Protein AF-A0A3D2Z9J7-F1 (afdb_monomer)

Nearest PDB structures (foldseek):
  6sgs-assembly1_E  TM=6.297E-01  e=4.073E-03  synthetic construct
  6fp9-assembly1_B  TM=5.475E-01  e=2.577E-03  synthetic construct
  2jab-assembly2_B  TM=6.121E-01  e=5.120E-03  synthetic construct
  5le4-assembly1_A  TM=5.683E-01  e=4.073E-03  synthetic construct
  6z4v-assembly1_AAA  TM=5.649E-01  e=1.017E-02  Rattus norvegicus

pLDDT: mean 84.26, std 15.34, range [31.97, 98.62]

Structure (mmCIF, N/CA/C/O backbone):
data_AF-A0A3D2Z9J7-F1
#
_entry.id   AF-A0A3D2Z9J7-F1
#
loop_
_atom_site.group_PDB
_atom_site.id
_atom_site.type_symbol
_atom_site.label_atom_id
_atom_site.label_alt_id
_atom_site.label_comp_id
_atom_site.label_asym_id
_atom_site.label_entity_id
_atom_site.label_seq_id
_atom_site.pdbx_PDB_ins_code
_atom_site.Cartn_x
_atom_site.Cartn_y
_atom_site.Cartn_z
_atom_site.occupancy
_atom_site.B_iso_or_equiv
_atom_site.auth_seq_id
_atom_site.auth_comp_id
_atom_site.auth_asym_id
_atom_site.auth_atom_id
_atom_site.pdbx_PDB_model_num
ATOM 1 N N . MET A 1 1 ? 4.754 38.884 3.973 1.00 33.34 1 MET A N 1
ATOM 2 C CA . MET A 1 1 ? 3.635 38.898 3.008 1.00 33.34 1 MET A CA 1
ATOM 3 C C . MET A 1 1 ? 2.910 37.577 3.156 1.00 33.34 1 MET A C 1
ATOM 5 O O . MET A 1 1 ? 3.551 36.545 3.020 1.00 33.34 1 MET A O 1
ATOM 9 N N . ALA A 1 2 ? 1.646 37.622 3.579 1.00 31.97 2 ALA A N 1
ATOM 10 C CA . ALA A 1 2 ? 0.832 36.448 3.873 1.00 31.97 2 ALA A CA 1
ATOM 11 C C . ALA A 1 2 ? 0.660 35.603 2.605 1.00 31.97 2 ALA A C 1
ATOM 13 O O . ALA A 1 2 ? 0.100 36.083 1.621 1.00 31.97 2 ALA A O 1
ATOM 14 N N . ALA A 1 3 ? 1.186 34.378 2.616 1.00 38.22 3 ALA A N 1
ATOM 15 C CA . ALA A 1 3 ? 0.937 33.430 1.546 1.00 38.22 3 ALA A CA 1
ATOM 16 C C . ALA A 1 3 ? -0.535 33.013 1.624 1.00 38.22 3 ALA A C 1
ATOM 18 O O . ALA A 1 3 ? -1.003 32.509 2.644 1.00 38.22 3 ALA A O 1
ATOM 19 N N . VAL A 1 4 ? -1.242 33.344 0.548 1.00 39.69 4 VAL A N 1
ATOM 20 C CA . VAL A 1 4 ? -2.631 33.028 0.225 1.00 39.69 4 VAL A CA 1
ATOM 21 C C . VAL A 1 4 ? -3.014 31.647 0.755 1.00 39.69 4 VAL A C 1
ATOM 23 O O . VAL A 1 4 ? -2.369 30.652 0.434 1.00 39.69 4 VAL A O 1
ATOM 26 N N . GLY A 1 5 ? -4.061 31.605 1.582 1.00 38.91 5 GLY A N 1
ATOM 27 C CA . GLY A 1 5 ? -4.686 30.367 2.021 1.00 38.91 5 GLY A CA 1
ATOM 28 C C . GLY A 1 5 ? -5.258 29.642 0.814 1.00 38.91 5 GLY A C 1
ATOM 29 O O . GLY A 1 5 ? -6.359 29.952 0.370 1.00 38.91 5 GLY A O 1
ATOM 30 N N . ILE A 1 6 ? -4.487 28.705 0.269 1.00 42.47 6 ILE A N 1
ATOM 31 C CA . ILE A 1 6 ? -5.005 27.716 -0.664 1.00 42.47 6 ILE A CA 1
ATOM 32 C C . ILE A 1 6 ? -5.923 26.837 0.177 1.00 42.47 6 ILE A C 1
ATOM 34 O O . ILE A 1 6 ? -5.466 26.056 1.014 1.00 42.47 6 ILE A O 1
ATOM 38 N N . GLU A 1 7 ? -7.227 27.031 0.015 1.00 45.16 7 GLU A N 1
ATOM 39 C CA . GLU A 1 7 ? -8.212 26.057 0.453 1.00 45.16 7 GLU A CA 1
ATOM 40 C C . GLU A 1 7 ? -7.885 24.775 -0.317 1.00 45.16 7 GLU A C 1
ATOM 42 O O . GLU A 1 7 ? -8.096 24.696 -1.527 1.00 45.16 7 GLU A O 1
ATOM 47 N N . LEU A 1 8 ? -7.218 23.828 0.354 1.00 45.34 8 LEU A N 1
ATOM 48 C CA . LEU A 1 8 ? -6.877 22.548 -0.255 1.00 45.34 8 LEU A CA 1
ATOM 49 C C . LEU A 1 8 ? -8.185 21.952 -0.788 1.00 45.34 8 LEU A C 1
ATOM 51 O O . LEU A 1 8 ? -9.170 21.935 -0.037 1.00 45.34 8 LEU A O 1
ATOM 55 N N . PRO A 1 9 ? -8.230 21.478 -2.046 1.00 49.44 9 PRO A N 1
ATOM 56 C CA . PRO A 1 9 ? -9.412 20.802 -2.542 1.00 49.44 9 PRO A CA 1
ATOM 57 C C . PRO A 1 9 ? -9.765 19.674 -1.560 1.00 49.44 9 PRO A C 1
ATOM 59 O O . PRO A 1 9 ? -8.869 19.136 -0.899 1.00 49.44 9 PRO A O 1
ATOM 62 N N . PRO A 1 10 ? -11.049 19.302 -1.419 1.00 51.97 10 PRO A N 1
ATOM 63 C CA . PRO A 1 10 ? -11.538 18.296 -0.462 1.00 51.97 10 PRO A CA 1
ATOM 64 C C . PRO A 1 10 ? -11.098 16.861 -0.819 1.00 51.97 10 PRO A C 1
ATOM 66 O O . PRO A 1 10 ? -11.791 15.879 -0.558 1.00 51.97 10 PRO A O 1
ATOM 69 N N . VAL A 1 11 ? -9.936 16.750 -1.443 1.00 54.41 11 VAL A N 1
ATOM 70 C CA . VAL A 1 11 ? -9.281 15.582 -1.979 1.00 54.41 11 VAL A CA 1
ATOM 71 C C . VAL A 1 11 ? -8.281 15.136 -0.913 1.00 54.41 11 VAL A C 1
ATOM 73 O O . VAL A 1 11 ? -7.078 15.371 -0.962 1.00 54.41 11 VAL A O 1
ATOM 76 N N . TYR A 1 12 ? -8.838 14.570 0.156 1.00 60.72 12 TYR A N 1
ATOM 77 C CA . TYR A 1 12 ? -8.119 14.200 1.375 1.00 60.72 12 TYR A CA 1
ATOM 78 C C . TYR A 1 12 ? -7.050 13.122 1.158 1.00 60.72 12 TYR A C 1
ATOM 80 O O . TYR A 1 12 ? -6.170 12.984 2.000 1.00 60.72 12 TYR A O 1
ATOM 88 N N . ALA A 1 13 ? -7.052 12.420 0.024 1.00 55.47 13 ALA A N 1
ATOM 89 C CA . ALA A 1 13 ? -5.944 11.550 -0.352 1.00 55.47 13 ALA A CA 1
ATOM 90 C C . ALA A 1 13 ? -4.647 12.338 -0.642 1.00 55.47 13 ALA A C 1
ATOM 92 O O . ALA A 1 13 ? -3.574 11.881 -0.257 1.00 55.47 13 ALA A O 1
ATOM 93 N N . TYR A 1 14 ? -4.723 13.578 -1.141 1.00 60.81 14 TYR A N 1
ATOM 94 C CA . TYR A 1 14 ? -3.551 14.463 -1.190 1.00 60.81 14 TYR A CA 1
ATOM 95 C C . TYR A 1 14 ? -3.091 14.888 0.219 1.00 60.81 14 TYR A C 1
ATOM 97 O O . TYR A 1 14 ? -1.900 14.972 0.504 1.00 60.81 14 TYR A O 1
ATOM 105 N N . ALA A 1 15 ? -4.022 15.096 1.159 1.00 58.28 15 ALA A N 1
ATOM 106 C CA . ALA A 1 15 ? -3.670 15.346 2.562 1.00 58.28 15 ALA A CA 1
ATOM 107 C C . ALA A 1 15 ? -3.039 14.114 3.242 1.00 58.28 15 ALA A C 1
ATOM 109 O O . ALA A 1 15 ? -2.197 14.285 4.124 1.00 58.28 15 ALA A O 1
ATOM 110 N N . ALA A 1 16 ? -3.412 12.900 2.818 1.00 56.72 16 ALA A N 1
ATOM 111 C CA . ALA A 1 16 ? -2.736 11.663 3.200 1.00 56.72 16 ALA A CA 1
ATOM 112 C C . ALA A 1 16 ? -1.306 11.622 2.656 1.00 56.72 16 ALA A C 1
ATOM 114 O O . ALA A 1 16 ? -0.392 11.335 3.418 1.00 56.72 16 ALA A O 1
ATOM 115 N N . HIS A 1 17 ? -1.086 12.029 1.403 1.00 60.38 17 HIS A N 1
ATOM 116 C CA . HIS A 1 17 ? 0.265 12.192 0.860 1.00 60.38 17 HIS A CA 1
ATOM 117 C C . HIS A 1 17 ? 1.120 13.203 1.654 1.00 60.38 17 HIS A C 1
ATOM 119 O O . HIS A 1 17 ? 2.324 13.020 1.796 1.00 60.38 17 HIS A O 1
ATOM 125 N N . LEU A 1 18 ? 0.505 14.247 2.220 1.00 67.06 18 LEU A N 1
ATOM 126 C CA . LEU A 1 18 ? 1.180 15.231 3.080 1.00 67.06 18 LEU A CA 1
ATOM 127 C C . LEU A 1 18 ? 1.236 14.839 4.570 1.00 67.06 18 LEU A C 1
ATOM 129 O O . LEU A 1 18 ? 1.619 15.671 5.398 1.00 67.06 18 LEU A O 1
ATOM 133 N N . SER A 1 19 ? 0.779 13.637 4.936 1.00 73.19 19 SER A N 1
ATOM 134 C CA . SER A 1 19 ? 0.693 13.156 6.325 1.00 73.19 19 SER A CA 1
ATOM 135 C C . SER A 1 19 ? -0.051 14.122 7.269 1.00 73.19 19 SER A C 1
ATOM 137 O O . SER A 1 19 ? 0.227 14.206 8.469 1.00 73.19 19 SER A O 1
ATOM 139 N N . ARG A 1 20 ? -1.023 14.887 6.749 1.00 83.12 20 ARG A N 1
ATOM 140 C CA . ARG A 1 20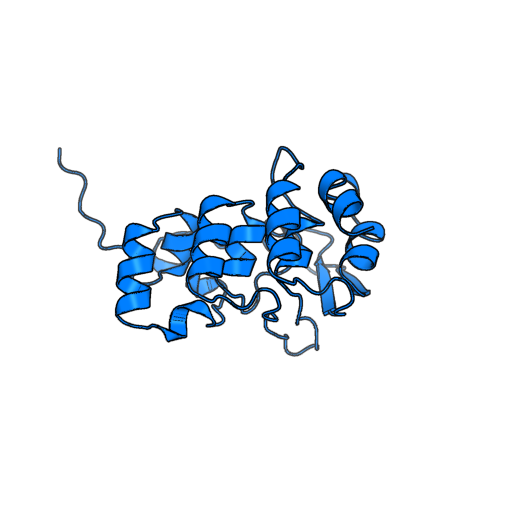 ? -1.801 15.882 7.509 1.00 83.12 20 ARG A CA 1
ATOM 141 C C . ARG A 1 20 ? -2.945 15.223 8.275 1.00 83.12 20 ARG A C 1
ATOM 143 O O . ARG A 1 20 ? -4.122 15.394 7.945 1.00 83.12 20 ARG A O 1
ATOM 150 N N . LEU A 1 21 ? -2.587 14.481 9.327 1.00 85.75 21 LEU A N 1
ATOM 151 C CA . LEU A 1 21 ? -3.527 13.733 10.174 1.00 85.75 21 LEU A CA 1
ATOM 152 C C . LEU A 1 21 ? -4.646 14.615 10.753 1.00 85.75 21 LEU A C 1
ATOM 154 O O . LEU A 1 21 ? -5.773 14.158 10.909 1.00 85.75 21 LEU A O 1
ATOM 158 N N . ASP A 1 22 ? -4.376 15.895 11.014 1.00 83.50 22 ASP A N 1
ATOM 159 C CA . ASP A 1 22 ? -5.372 16.854 11.502 1.00 83.50 22 ASP A CA 1
ATOM 160 C C . ASP A 1 22 ? -6.497 17.123 10.488 1.00 83.50 22 ASP A C 1
ATOM 162 O O . ASP A 1 22 ? -7.656 17.314 10.868 1.00 83.50 22 ASP A O 1
ATOM 166 N N . LEU A 1 23 ? -6.169 17.138 9.194 1.00 83.12 23 LEU A N 1
ATOM 167 C CA . LEU A 1 23 ? -7.139 17.308 8.114 1.00 83.12 23 LEU A CA 1
ATOM 168 C C . LEU A 1 23 ? -7.863 15.996 7.812 1.00 83.12 23 LEU A C 1
ATOM 170 O O . LEU A 1 23 ? -9.077 16.016 7.599 1.00 83.12 23 LEU A O 1
ATOM 174 N N . LEU A 1 24 ? -7.142 14.870 7.847 1.00 84.31 24 LEU A N 1
ATOM 175 C CA . LEU A 1 24 ? -7.733 13.541 7.689 1.00 84.31 24 LEU A CA 1
ATOM 176 C C . LEU A 1 24 ? -8.732 13.230 8.803 1.00 84.31 24 LEU A C 1
ATOM 178 O O . LEU A 1 24 ? -9.828 12.767 8.506 1.00 84.31 24 LEU A O 1
ATOM 182 N N . GLN A 1 25 ? -8.415 13.545 10.061 1.00 87.56 25 GLN A N 1
ATOM 183 C CA . GLN A 1 25 ? -9.338 13.326 11.176 1.00 87.56 25 GLN A CA 1
ATOM 184 C C . GLN A 1 25 ? -10.652 14.080 10.954 1.00 87.56 25 GLN A C 1
ATOM 186 O O . GLN A 1 25 ? -11.717 13.472 10.949 1.00 87.56 25 GLN A O 1
ATOM 191 N N . LYS A 1 26 ? -10.584 15.383 10.640 1.00 86.56 26 LYS A N 1
ATOM 192 C CA . LYS A 1 26 ? -11.780 16.197 10.345 1.00 86.56 26 LYS A CA 1
ATOM 193 C C . LYS A 1 26 ? -12.609 15.633 9.191 1.00 86.56 26 LYS A C 1
ATOM 195 O O . LYS A 1 26 ? -13.824 15.830 9.154 1.00 86.56 26 LYS A O 1
ATOM 200 N N . TYR A 1 27 ? -11.961 14.996 8.220 1.00 83.81 27 TYR A N 1
ATOM 201 C CA . TYR A 1 27 ? -12.645 14.354 7.108 1.00 83.81 27 TYR A CA 1
ATOM 202 C C . TYR A 1 27 ? -13.354 13.075 7.522 1.00 83.81 27 TYR A C 1
ATOM 204 O O . TYR A 1 27 ? -14.542 12.934 7.236 1.00 83.81 27 TYR A O 1
ATOM 212 N N . ILE A 1 28 ? -12.650 12.180 8.214 1.00 86.44 28 ILE A N 1
ATOM 213 C CA . ILE A 1 28 ? -13.198 10.905 8.679 1.00 86.44 28 ILE A CA 1
ATOM 214 C C . ILE A 1 28 ? -14.346 11.146 9.660 1.00 86.44 28 ILE A C 1
ATOM 216 O O . ILE A 1 28 ? -15.384 10.507 9.525 1.00 86.44 28 ILE A O 1
ATOM 220 N N . ASP A 1 29 ? -14.246 12.145 10.540 1.00 88.50 29 ASP A N 1
ATOM 221 C CA . ASP A 1 29 ? -15.336 12.525 11.449 1.00 88.50 29 ASP A CA 1
ATOM 222 C C . ASP A 1 29 ? -16.627 12.881 10.687 1.00 88.50 29 ASP A C 1
ATOM 224 O O . ASP A 1 29 ? -17.735 12.557 11.114 1.00 88.50 29 ASP A O 1
ATOM 228 N N . ARG A 1 30 ? -16.495 13.540 9.527 1.00 88.19 30 ARG A N 1
ATOM 229 C CA . ARG A 1 30 ? -17.627 13.917 8.660 1.00 88.19 30 ARG A CA 1
ATOM 230 C C . ARG A 1 30 ? -18.073 12.780 7.745 1.00 88.19 30 ARG A C 1
ATOM 232 O O . ARG A 1 30 ? -19.237 12.735 7.349 1.00 88.19 30 ARG A O 1
ATOM 239 N N . LYS A 1 31 ? -17.149 11.903 7.354 1.00 88.81 31 LYS A N 1
ATOM 240 C CA . LYS A 1 31 ? -17.365 10.793 6.422 1.00 88.81 31 LYS A CA 1
ATOM 241 C C . LYS A 1 31 ? -16.648 9.534 6.923 1.00 88.81 31 LYS A C 1
ATOM 243 O O . LYS A 1 31 ? -15.638 9.153 6.339 1.00 88.81 31 LYS A O 1
ATOM 248 N N . PRO A 1 32 ? -17.188 8.816 7.924 1.00 88.44 32 PRO A N 1
ATOM 249 C CA . PRO A 1 32 ? -16.495 7.665 8.515 1.00 88.44 32 PRO A CA 1
ATOM 250 C C . PRO A 1 32 ? -16.145 6.566 7.505 1.00 88.44 32 PRO A C 1
ATOM 252 O O . PRO A 1 32 ? -15.099 5.935 7.593 1.00 88.44 32 PRO A O 1
ATOM 255 N N . LYS A 1 33 ? -16.977 6.389 6.468 1.00 89.75 33 LYS A N 1
ATOM 256 C CA . LYS A 1 33 ? -16.739 5.427 5.378 1.00 89.75 33 LYS A CA 1
ATOM 257 C C . LYS A 1 33 ? -15.520 5.751 4.504 1.00 89.75 33 LYS A C 1
ATOM 259 O O . LYS A 1 33 ? -15.117 4.912 3.709 1.00 89.75 33 LYS A O 1
ATOM 264 N N . ALA A 1 34 ? -14.937 6.942 4.634 1.00 88.50 34 ALA A N 1
ATOM 265 C CA . ALA A 1 34 ? -13.742 7.332 3.898 1.00 88.50 34 ALA A CA 1
ATOM 266 C C . ALA A 1 34 ? -12.517 6.466 4.224 1.00 88.50 34 ALA A C 1
ATOM 268 O O . ALA A 1 34 ? -11.627 6.364 3.381 1.00 88.50 34 ALA A O 1
ATOM 269 N N . ILE A 1 35 ? -12.476 5.844 5.411 1.00 91.19 35 ILE A N 1
ATOM 270 C CA . ILE A 1 35 ? -11.339 5.024 5.848 1.00 91.19 35 ILE A CA 1
ATOM 271 C C . ILE A 1 35 ? -11.134 3.781 4.968 1.00 91.19 35 ILE A C 1
ATOM 273 O O . ILE A 1 35 ? -10.000 3.435 4.653 1.00 91.19 35 ILE A O 1
ATOM 277 N N . GLY A 1 36 ? -12.227 3.147 4.529 1.00 91.31 36 GLY A N 1
ATOM 278 C CA . GLY A 1 36 ? -12.219 1.942 3.690 1.00 91.31 36 GLY A CA 1
ATOM 279 C C . GLY A 1 36 ? -12.605 2.203 2.236 1.00 91.31 36 GLY A C 1
ATOM 280 O O . GLY A 1 36 ? -12.921 1.271 1.505 1.00 91.31 36 GLY A O 1
ATOM 281 N N . ARG A 1 37 ? -12.658 3.471 1.818 1.00 92.88 37 ARG A N 1
ATOM 282 C CA . ARG A 1 37 ? -12.990 3.836 0.441 1.00 92.88 37 ARG A CA 1
ATOM 283 C C . ARG A 1 37 ? -11.794 3.576 -0.481 1.00 92.88 37 ARG A C 1
ATOM 285 O O . ARG A 1 37 ? -10.660 3.846 -0.095 1.00 92.88 37 ARG A O 1
ATOM 292 N N . LEU A 1 38 ? -12.081 3.139 -1.706 1.00 92.69 38 LEU A N 1
ATOM 293 C CA . LEU A 1 38 ? -11.125 3.125 -2.810 1.00 92.69 38 LEU A CA 1
ATOM 294 C C . LEU A 1 38 ? -11.099 4.495 -3.501 1.00 92.69 38 LEU A C 1
ATOM 296 O O . LEU A 1 38 ? -12.150 5.075 -3.793 1.00 92.69 38 LEU A O 1
ATOM 300 N N . TYR A 1 39 ? -9.898 5.020 -3.712 1.00 89.06 39 TYR A N 1
ATOM 301 C CA . TYR A 1 39 ? -9.629 6.309 -4.337 1.00 89.06 39 TYR A CA 1
ATOM 302 C C . TYR A 1 39 ? -8.974 6.067 -5.691 1.00 89.06 39 TYR A C 1
ATOM 304 O O . TYR A 1 39 ? -7.993 5.325 -5.784 1.00 89.06 39 TYR A O 1
ATOM 312 N N . ALA A 1 40 ? -9.506 6.697 -6.734 1.00 84.50 40 ALA A N 1
ATOM 313 C CA . ALA A 1 40 ? -8.850 6.707 -8.033 1.00 84.50 40 ALA A CA 1
ATOM 314 C C . ALA A 1 40 ? -7.598 7.600 -7.999 1.00 84.50 40 ALA A C 1
ATOM 316 O O . ALA A 1 40 ? -7.499 8.521 -7.192 1.00 84.50 40 ALA A O 1
ATOM 317 N N . GLU A 1 41 ? -6.656 7.371 -8.911 1.00 77.88 41 GLU A N 1
ATOM 318 C CA . GLU A 1 41 ? -5.366 8.073 -8.931 1.00 77.88 41 GLU A CA 1
ATOM 319 C C . GLU A 1 41 ? -5.507 9.604 -9.035 1.00 77.88 41 GLU A C 1
ATOM 321 O O . GLU A 1 41 ? -4.850 10.339 -8.302 1.00 77.88 41 GLU A O 1
ATOM 326 N N . HIS A 1 42 ? -6.444 10.095 -9.854 1.00 78.00 42 HIS A N 1
ATOM 327 C CA . HIS A 1 42 ? -6.755 11.529 -9.967 1.00 78.00 42 HIS A CA 1
ATOM 328 C C . HIS A 1 42 ? -7.362 12.119 -8.684 1.00 78.00 42 HIS A C 1
ATOM 330 O O . HIS A 1 42 ? -7.351 13.328 -8.482 1.00 78.00 42 HIS A O 1
ATOM 336 N N . GLU A 1 43 ? -7.903 11.284 -7.796 1.00 79.12 43 GLU A N 1
ATOM 337 C CA . GLU A 1 43 ? -8.323 11.708 -6.463 1.00 79.12 43 GLU A CA 1
ATOM 338 C C . GLU A 1 43 ? -7.168 11.690 -5.466 1.00 79.12 43 GLU A C 1
ATOM 340 O O . GLU A 1 43 ? -7.325 12.178 -4.359 1.00 79.12 43 GLU A O 1
ATOM 345 N N . VAL A 1 44 ? -6.020 11.109 -5.793 1.00 75.56 44 VAL A N 1
ATOM 346 C CA . VAL A 1 44 ? -4.815 11.207 -4.964 1.00 75.56 44 VAL A CA 1
ATOM 347 C C . VAL A 1 44 ? -3.961 12.385 -5.434 1.00 75.56 44 VAL A C 1
ATOM 349 O O . VAL A 1 44 ? -3.495 13.181 -4.616 1.00 75.56 44 VAL A O 1
ATOM 352 N N . TYR A 1 45 ? -3.836 12.531 -6.753 1.00 75.38 45 TYR A N 1
ATOM 353 C CA . TYR A 1 45 ? -3.076 13.566 -7.450 1.00 75.38 45 TYR A CA 1
ATOM 354 C C . TYR A 1 45 ? -4.028 14.380 -8.335 1.00 75.38 45 TYR A C 1
ATOM 356 O O . TYR A 1 45 ? -4.141 14.120 -9.534 1.00 75.38 45 TYR A O 1
ATOM 364 N N . PRO A 1 46 ? -4.767 15.337 -7.747 1.00 74.19 46 PRO A N 1
ATOM 365 C CA . PRO A 1 46 ? -5.746 16.121 -8.486 1.00 74.19 46 PRO A CA 1
ATOM 366 C C . PRO A 1 46 ? -5.055 17.008 -9.533 1.00 74.19 46 PRO A C 1
ATOM 368 O O . PRO A 1 46 ? -4.236 17.862 -9.162 1.00 74.19 46 PRO A O 1
ATOM 371 N N . PRO A 1 47 ? -5.388 16.861 -10.829 1.00 72.75 47 PRO A N 1
ATOM 372 C CA . PRO A 1 47 ? -4.751 17.624 -11.900 1.00 72.75 47 PRO A CA 1
ATOM 373 C C . PRO A 1 47 ? -5.026 19.131 -11.787 1.00 72.75 47 PRO A C 1
ATOM 375 O O . PRO A 1 47 ? -4.233 19.944 -12.259 1.00 72.75 47 PRO A O 1
ATOM 378 N N . GLU A 1 48 ? -6.104 19.537 -11.107 1.00 75.31 48 GLU A N 1
ATOM 379 C CA . GLU A 1 48 ? -6.451 20.945 -10.874 1.00 75.31 48 GLU A CA 1
ATOM 380 C C . GLU A 1 48 ? -5.430 21.669 -9.985 1.00 75.31 48 GLU A C 1
ATOM 382 O O . GLU A 1 48 ? -5.362 22.899 -10.005 1.00 75.31 48 GLU A O 1
ATOM 387 N N . LEU A 1 49 ? -4.620 20.926 -9.221 1.00 70.81 49 LEU A N 1
ATOM 388 C CA . LEU A 1 49 ? -3.502 21.480 -8.455 1.00 70.81 49 LEU A CA 1
ATOM 389 C C . LEU A 1 49 ? -2.231 21.668 -9.296 1.00 70.81 49 LEU A C 1
ATOM 391 O O . LEU A 1 49 ? -1.206 22.083 -8.754 1.00 70.81 49 LEU A O 1
ATOM 395 N N . GLY A 1 50 ? -2.277 21.365 -10.597 1.00 70.00 50 GLY A N 1
ATOM 396 C CA . GLY A 1 50 ? -1.099 21.359 -11.464 1.00 70.00 50 GLY A CA 1
ATOM 397 C C . GLY A 1 50 ? -0.097 20.266 -11.088 1.00 70.00 50 GLY A C 1
ATOM 398 O O . GLY A 1 50 ? 1.077 20.369 -11.434 1.00 70.00 50 GLY A O 1
ATOM 399 N N . ILE A 1 51 ? -0.546 19.251 -10.345 1.00 66.62 51 ILE A N 1
ATOM 400 C CA . ILE A 1 51 ? 0.251 18.074 -10.021 1.00 66.62 51 ILE A CA 1
ATOM 401 C C . ILE A 1 51 ? 0.167 17.161 -11.237 1.00 66.62 51 ILE A C 1
ATOM 403 O O . ILE A 1 51 ? -0.888 16.594 -11.520 1.00 66.62 51 ILE A O 1
ATOM 407 N N . GLU A 1 52 ? 1.264 17.051 -11.980 1.00 65.69 52 GLU A N 1
ATOM 408 C CA . GLU A 1 52 ? 1.375 16.019 -13.004 1.00 65.69 52 GLU A CA 1
ATOM 409 C C . GLU A 1 52 ? 1.335 14.655 -12.319 1.00 65.69 52 GLU A C 1
ATOM 411 O O . GLU A 1 52 ? 2.001 14.449 -11.298 1.00 65.69 52 GLU A O 1
ATOM 416 N N . LEU A 1 53 ? 0.522 13.744 -12.867 1.00 62.91 53 LEU A N 1
ATOM 417 C CA . LEU A 1 53 ? 0.496 12.366 -12.399 1.00 62.91 53 LEU A CA 1
ATOM 418 C C . LEU A 1 53 ? 1.929 11.849 -12.438 1.00 62.91 53 LEU A C 1
ATOM 420 O O . LEU A 1 53 ? 2.580 11.943 -13.487 1.00 62.91 53 LEU A O 1
ATOM 424 N N . PRO A 1 54 ? 2.450 11.350 -11.311 1.00 63.12 54 PRO A N 1
ATOM 425 C CA . PRO A 1 54 ? 3.758 10.754 -11.351 1.00 63.12 54 PRO A CA 1
ATOM 426 C C . PRO A 1 54 ? 3.668 9.568 -12.328 1.00 63.12 54 PRO A C 1
ATOM 428 O O . PRO A 1 54 ? 2.632 8.904 -12.401 1.00 63.12 54 PRO A O 1
ATOM 431 N N . PRO A 1 55 ? 4.693 9.356 -13.168 1.00 62.50 55 PRO A N 1
ATOM 432 C CA . PRO A 1 55 ? 4.617 8.358 -14.226 1.00 62.50 55 PRO A CA 1
ATOM 433 C C . PRO A 1 55 ? 4.219 6.998 -13.646 1.00 62.50 55 PRO A C 1
ATOM 435 O O . PRO A 1 55 ? 4.525 6.718 -12.494 1.00 62.50 55 PRO A O 1
ATOM 438 N N . VAL A 1 56 ? 3.625 6.099 -14.434 1.00 57.06 56 VAL A N 1
ATOM 439 C CA . VAL A 1 56 ? 3.304 4.719 -13.990 1.00 57.06 56 VAL A CA 1
ATOM 440 C C . VAL A 1 56 ? 4.518 3.958 -13.409 1.00 57.06 56 VAL A C 1
ATOM 442 O O . VAL A 1 56 ? 4.375 2.933 -12.748 1.00 57.06 56 VAL A O 1
ATOM 445 N N . TYR A 1 57 ? 5.730 4.473 -13.634 1.00 57.06 57 TYR A N 1
ATOM 446 C CA . TYR A 1 57 ? 7.003 4.024 -13.065 1.00 57.06 57 TYR A CA 1
ATOM 447 C C . TYR A 1 57 ? 7.310 4.540 -11.664 1.00 57.06 57 TYR A C 1
ATOM 449 O O . TYR A 1 57 ? 8.129 3.942 -10.974 1.00 57.06 57 TYR A O 1
ATOM 457 N N . ALA A 1 58 ? 6.668 5.624 -11.243 1.00 62.34 58 ALA A N 1
ATOM 458 C CA . ALA A 1 58 ? 6.793 6.210 -9.919 1.00 62.34 58 ALA A CA 1
ATOM 459 C C . ALA A 1 58 ? 6.132 5.372 -8.824 1.00 62.34 58 ALA A C 1
ATOM 461 O O . ALA A 1 58 ? 6.245 5.729 -7.654 1.00 62.34 58 ALA A O 1
ATOM 462 N N . TYR A 1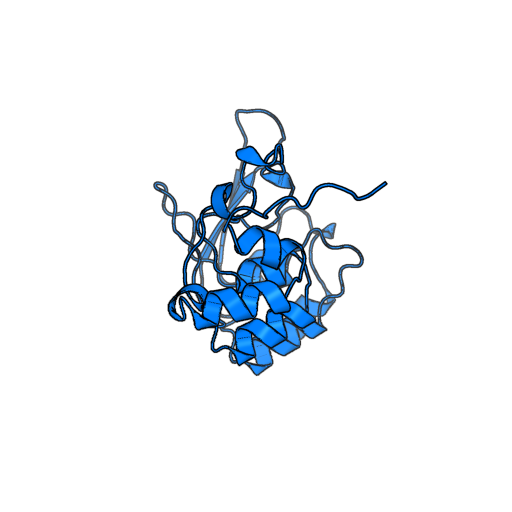 59 ? 5.494 4.266 -9.208 1.00 73.44 59 TYR A N 1
ATOM 463 C CA . TYR A 1 59 ? 5.035 3.226 -8.307 1.00 73.44 59 TYR A CA 1
ATOM 464 C C . TYR A 1 59 ? 5.591 1.882 -8.745 1.00 73.44 59 TYR A C 1
ATOM 466 O O . TYR A 1 59 ? 5.735 1.578 -9.938 1.00 73.44 59 TYR A O 1
ATOM 474 N N . VAL A 1 60 ? 5.913 1.049 -7.764 1.00 78.69 60 VAL A N 1
ATOM 475 C CA . VAL A 1 60 ? 6.252 -0.346 -8.045 1.00 78.69 60 VAL A CA 1
ATOM 476 C C . VAL A 1 60 ? 4.974 -1.140 -8.291 1.00 78.69 60 VAL A C 1
ATOM 478 O O . VAL A 1 60 ? 4.833 -1.783 -9.331 1.00 78.69 60 VAL A O 1
ATOM 481 N N . THR A 1 61 ? 4.047 -1.039 -7.344 1.00 80.38 61 THR A N 1
ATOM 482 C CA . THR A 1 61 ? 2.728 -1.662 -7.372 1.00 80.38 61 THR A CA 1
ATOM 483 C C . THR A 1 61 ? 1.713 -0.587 -7.747 1.00 80.38 61 THR A C 1
ATOM 485 O O . THR A 1 61 ? 1.808 0.541 -7.272 1.00 80.38 61 THR A O 1
ATOM 488 N N . SER A 1 62 ? 0.767 -0.903 -8.629 1.00 78.25 62 SER A N 1
ATOM 489 C CA . SER A 1 62 ? -0.189 0.087 -9.141 1.00 78.25 62 SER A CA 1
ATOM 490 C C . SER A 1 62 ? -0.996 0.769 -8.016 1.00 78.25 62 SER A C 1
ATOM 492 O O . SER A 1 62 ? -1.193 0.206 -6.941 1.00 78.25 62 SER A O 1
ATOM 494 N N . LEU A 1 63 ? -1.476 1.994 -8.265 1.00 75.81 63 LEU A N 1
ATOM 495 C CA . LEU A 1 63 ? -2.407 2.721 -7.390 1.00 75.81 63 LEU A CA 1
ATOM 496 C C . LEU A 1 63 ? -3.819 2.842 -7.992 1.00 75.81 63 LEU A C 1
ATOM 498 O O . LEU A 1 63 ? -4.573 3.761 -7.668 1.00 75.81 63 LEU A O 1
ATOM 502 N N . THR A 1 64 ? -4.204 1.913 -8.870 1.00 83.75 64 THR A N 1
ATOM 503 C CA . THR A 1 64 ? -5.575 1.838 -9.390 1.00 83.75 64 THR A CA 1
ATOM 504 C C . THR A 1 64 ? -6.558 1.507 -8.264 1.00 83.75 64 THR A C 1
ATOM 506 O O . THR A 1 64 ? -6.542 0.401 -7.736 1.00 83.75 64 THR A O 1
ATOM 509 N N . GLU A 1 65 ? -7.421 2.468 -7.915 1.00 90.06 65 GLU A N 1
ATOM 510 C CA . GLU A 1 65 ? -8.488 2.314 -6.914 1.00 90.06 65 GLU A CA 1
ATOM 511 C C . GLU A 1 65 ? -7.991 1.739 -5.577 1.00 90.06 65 GLU A C 1
ATOM 513 O O . GLU A 1 65 ? -8.312 0.617 -5.192 1.00 90.06 65 GLU A O 1
ATOM 518 N N . VAL A 1 66 ? -7.210 2.527 -4.841 1.00 91.69 66 VAL A N 1
ATOM 519 C CA . VAL A 1 66 ? -6.550 2.094 -3.600 1.00 91.69 66 VAL A CA 1
ATOM 520 C C . VAL A 1 66 ? -7.137 2.743 -2.350 1.00 91.69 66 VAL A C 1
ATOM 522 O O . VAL A 1 66 ? -7.732 3.818 -2.404 1.00 91.69 66 VAL A O 1
ATOM 525 N N . THR A 1 67 ? -6.944 2.121 -1.187 1.00 94.25 67 THR A N 1
ATOM 526 C CA . THR A 1 67 ? -7.261 2.756 0.107 1.00 94.25 67 THR A CA 1
ATOM 527 C C . THR A 1 67 ? -6.152 3.704 0.569 1.00 94.25 67 THR A C 1
ATOM 529 O O . THR A 1 67 ? -5.018 3.656 0.092 1.00 94.25 67 THR A O 1
ATOM 532 N N . LEU A 1 68 ? -6.447 4.527 1.584 1.00 92.31 68 LEU A N 1
ATOM 533 C CA . LEU A 1 68 ? -5.428 5.356 2.241 1.00 92.31 68 LEU A CA 1
ATOM 534 C C . LEU A 1 68 ? -4.276 4.524 2.832 1.00 92.31 68 LEU A C 1
ATOM 536 O O . LEU A 1 68 ? -3.153 5.016 2.913 1.00 92.31 68 LEU A O 1
ATOM 540 N N . LEU A 1 69 ? -4.539 3.272 3.230 1.00 95.75 69 LEU A N 1
ATOM 541 C CA . LEU A 1 69 ? -3.522 2.395 3.809 1.00 95.75 69 LEU A CA 1
ATOM 542 C C . LEU A 1 69 ? -2.522 1.908 2.755 1.00 95.75 69 LEU A C 1
ATOM 544 O O . LEU A 1 69 ? -1.330 1.925 3.033 1.00 95.75 69 LEU A O 1
ATOM 548 N N . HIS A 1 70 ? -2.969 1.565 1.542 1.00 94.19 70 HIS A N 1
ATOM 549 C CA . HIS A 1 70 ? -2.055 1.249 0.433 1.00 94.19 70 HIS A CA 1
ATOM 550 C C . HIS A 1 70 ? -1.067 2.394 0.194 1.00 94.19 70 HIS A C 1
ATOM 552 O O . HIS A 1 70 ? 0.136 2.172 0.132 1.00 94.19 70 HIS A O 1
ATOM 558 N N . MET A 1 71 ? -1.568 3.633 0.145 1.00 89.62 71 MET A N 1
A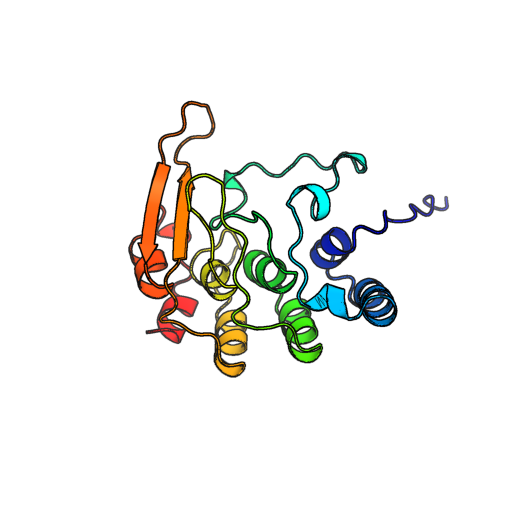TOM 559 C CA . MET A 1 71 ? -0.721 4.811 -0.047 1.00 89.62 71 MET A CA 1
ATOM 560 C C . MET A 1 71 ? 0.248 5.023 1.112 1.00 89.62 71 MET A C 1
ATOM 562 O O . MET A 1 71 ? 1.414 5.320 0.878 1.00 89.62 71 MET A O 1
ATOM 566 N N . ALA A 1 72 ? -0.206 4.864 2.358 1.00 92.12 72 ALA A N 1
ATOM 567 C CA . ALA A 1 72 ? 0.683 4.965 3.511 1.00 92.12 72 ALA A CA 1
ATOM 568 C C . ALA A 1 72 ? 1.838 3.955 3.415 1.00 92.12 72 ALA A C 1
ATOM 570 O O . ALA A 1 72 ? 2.970 4.297 3.746 1.00 92.12 72 ALA A O 1
ATOM 571 N N . VAL A 1 73 ? 1.570 2.745 2.910 1.00 94.25 73 VAL A N 1
ATOM 572 C CA . VAL A 1 73 ? 2.593 1.709 2.733 1.00 94.25 73 VAL A CA 1
ATOM 573 C C . VAL A 1 73 ? 3.520 1.998 1.550 1.00 94.25 73 VAL A C 1
ATOM 575 O O . VAL A 1 73 ? 4.734 1.963 1.734 1.00 94.25 73 VAL A O 1
ATOM 578 N N . GLU A 1 74 ? 2.985 2.379 0.385 1.00 89.50 74 GLU A N 1
ATOM 579 C CA . GLU A 1 74 ? 3.775 2.809 -0.787 1.00 89.50 74 GLU A CA 1
ATOM 580 C C . GLU A 1 74 ? 4.751 3.931 -0.414 1.00 89.50 74 GLU A C 1
ATOM 582 O O . GLU A 1 74 ? 5.935 3.922 -0.760 1.00 89.50 74 GLU A O 1
ATOM 587 N N . TRP A 1 75 ? 4.264 4.884 0.380 1.00 86.62 75 TRP A N 1
ATOM 588 C CA . TRP A 1 75 ? 5.048 5.999 0.876 1.00 86.62 75 TRP A CA 1
ATOM 589 C C . TRP A 1 75 ? 5.785 5.683 2.184 1.00 86.62 75 TRP A C 1
ATOM 591 O O . TRP A 1 75 ? 6.363 6.588 2.775 1.00 86.62 75 TRP A O 1
ATOM 601 N N . GLY A 1 76 ? 5.861 4.448 2.669 1.00 91.12 76 GLY A N 1
ATOM 602 C CA . GLY A 1 76 ? 6.639 4.141 3.876 1.00 91.12 76 GLY A CA 1
ATOM 603 C C . GLY A 1 76 ? 6.277 4.991 5.112 1.00 91.12 76 GLY A C 1
ATOM 604 O O . GLY A 1 76 ? 7.140 5.254 5.949 1.00 91.12 76 GLY A O 1
ATOM 605 N N . ASP A 1 77 ? 5.051 5.513 5.187 1.00 92.12 77 ASP A N 1
ATOM 606 C CA . ASP A 1 77 ? 4.595 6.451 6.213 1.00 92.12 77 ASP A CA 1
ATOM 607 C C . ASP A 1 77 ? 4.017 5.675 7.401 1.00 92.12 77 ASP A C 1
ATOM 609 O O . ASP A 1 77 ? 2.808 5.449 7.521 1.00 92.12 77 ASP A O 1
ATOM 613 N N . LEU A 1 78 ? 4.918 5.241 8.285 1.00 94.12 78 LEU A N 1
ATOM 614 C CA . LEU A 1 78 ? 4.562 4.500 9.493 1.00 94.12 78 LEU A CA 1
ATOM 615 C C . LEU A 1 78 ? 3.568 5.252 10.400 1.00 94.12 78 LEU A C 1
ATOM 617 O O . LEU A 1 78 ? 2.601 4.619 10.847 1.00 94.12 78 LEU A O 1
ATOM 621 N N . PRO A 1 79 ? 3.731 6.563 10.685 1.00 94.38 79 PRO A N 1
ATOM 622 C CA . PRO A 1 79 ? 2.738 7.321 11.446 1.00 94.38 79 PRO A CA 1
ATOM 623 C C . PRO A 1 79 ? 1.334 7.285 10.832 1.00 94.38 79 PRO A C 1
ATOM 625 O O . PRO A 1 79 ? 0.362 7.026 11.551 1.00 94.38 79 PRO A O 1
ATOM 628 N N . LEU A 1 80 ? 1.215 7.507 9.519 1.00 93.25 80 LEU A N 1
ATOM 629 C CA . LEU A 1 80 ? -0.074 7.474 8.832 1.00 93.25 80 LEU A CA 1
ATOM 630 C C . LEU A 1 80 ? -0.677 6.069 8.833 1.00 93.25 80 LEU A C 1
ATOM 632 O O . LEU A 1 80 ? -1.849 5.926 9.180 1.00 93.25 80 LEU A O 1
ATOM 636 N N . ALA A 1 81 ? 0.105 5.037 8.509 1.00 96.50 81 ALA A N 1
ATOM 637 C CA . ALA A 1 81 ? -0.365 3.653 8.526 1.00 96.50 81 ALA A CA 1
ATOM 638 C C . ALA A 1 81 ? -0.877 3.257 9.918 1.00 96.50 81 ALA A C 1
ATOM 640 O O . ALA A 1 81 ? -1.990 2.745 10.053 1.00 96.50 81 ALA A O 1
ATOM 641 N N . THR A 1 82 ? -0.116 3.585 10.967 1.00 97.62 82 THR A N 1
ATOM 642 C CA . THR A 1 82 ? -0.513 3.346 12.363 1.00 97.62 82 THR A CA 1
ATOM 643 C C . THR A 1 82 ? -1.836 4.027 12.683 1.00 97.62 82 THR A C 1
ATOM 645 O O . THR A 1 82 ? -2.734 3.409 13.261 1.00 97.62 82 THR A O 1
ATOM 648 N N . TRP A 1 83 ? -1.971 5.300 12.308 1.00 95.81 83 TRP A N 1
ATOM 649 C CA . TRP A 1 83 ? -3.187 6.061 12.553 1.00 95.81 83 TRP A CA 1
ATOM 650 C C . TRP A 1 83 ? -4.388 5.468 11.806 1.00 95.81 83 TRP A C 1
ATOM 652 O O . TRP A 1 83 ? -5.414 5.227 12.435 1.00 95.81 83 TRP A O 1
ATOM 662 N N . LEU A 1 84 ? -4.253 5.152 10.514 1.00 96.06 84 LEU A N 1
ATOM 663 C CA . LEU A 1 84 ? -5.317 4.555 9.696 1.00 96.06 84 LEU A CA 1
ATOM 664 C C . LEU A 1 84 ? -5.797 3.217 10.269 1.00 96.06 84 LEU A C 1
ATOM 666 O O . LEU A 1 84 ? -6.999 3.003 10.422 1.00 96.06 84 LEU A O 1
ATOM 670 N N . LEU A 1 85 ? -4.867 2.343 10.653 1.00 98.31 85 LEU A N 1
ATOM 671 C CA . LEU A 1 85 ? -5.189 1.057 11.273 1.00 98.31 85 LEU A CA 1
ATOM 672 C C . LEU A 1 85 ? -5.889 1.243 12.630 1.00 98.31 85 LEU A C 1
ATOM 674 O O . LEU A 1 85 ? -6.780 0.474 12.978 1.00 98.31 85 LEU A O 1
ATOM 678 N N . ASN A 1 86 ? -5.544 2.285 13.395 1.00 96.94 86 ASN A N 1
ATOM 679 C CA . ASN A 1 86 ? -6.256 2.635 14.632 1.00 96.94 86 ASN A CA 1
ATOM 680 C C . ASN A 1 86 ? -7.660 3.212 14.374 1.00 96.94 86 ASN A C 1
ATOM 682 O O . ASN A 1 86 ? -8.526 3.092 15.237 1.00 96.94 86 ASN A O 1
ATOM 686 N N . GLN A 1 87 ? -7.898 3.811 13.203 1.00 95.00 87 GLN A N 1
ATOM 687 C CA . GLN A 1 87 ? -9.229 4.241 12.755 1.00 95.00 87 GLN A CA 1
ATOM 688 C C . GLN A 1 87 ? -10.067 3.086 12.170 1.00 95.00 87 GLN A C 1
ATOM 690 O O . GLN A 1 87 ? -11.190 3.314 11.721 1.00 95.00 87 GLN A O 1
ATOM 695 N N . GLY A 1 88 ? -9.551 1.852 12.173 1.00 96.31 88 GLY A N 1
ATOM 696 C CA . GLY A 1 88 ? -10.258 0.679 11.661 1.00 96.31 88 GLY A CA 1
ATOM 697 C C . GLY A 1 88 ? -10.141 0.491 10.149 1.00 96.31 88 GLY A C 1
ATOM 698 O O . GLY A 1 88 ? -11.024 -0.122 9.552 1.00 96.31 88 GLY A O 1
ATOM 699 N N . ALA A 1 89 ? -9.085 1.018 9.519 1.00 97.50 89 ALA A N 1
ATOM 700 C CA . ALA A 1 89 ? -8.738 0.606 8.163 1.00 97.50 89 ALA A CA 1
ATOM 701 C C . ALA A 1 89 ? -8.531 -0.914 8.114 1.00 97.50 89 ALA A C 1
ATOM 703 O O . ALA A 1 89 ? -7.859 -1.481 8.977 1.00 97.50 89 ALA A O 1
ATOM 704 N N . ASP A 1 90 ? -9.098 -1.554 7.096 1.00 98.44 90 ASP A N 1
ATOM 705 C CA . ASP A 1 90 ? -8.882 -2.972 6.840 1.00 98.44 90 ASP A CA 1
ATOM 706 C C . ASP A 1 90 ? -7.454 -3.188 6.319 1.00 98.44 90 ASP A C 1
ATOM 708 O O . ASP A 1 90 ? -7.066 -2.637 5.285 1.00 98.44 90 ASP A O 1
ATOM 712 N N . VAL A 1 91 ? -6.671 -3.972 7.064 1.00 98.62 91 VAL A N 1
ATOM 713 C CA . VAL A 1 91 ? -5.280 -4.301 6.731 1.00 98.62 91 VAL A CA 1
ATOM 714 C C . VAL A 1 91 ? -5.174 -5.141 5.455 1.00 98.62 91 VAL A C 1
ATOM 716 O O . VAL A 1 91 ? -4.153 -5.076 4.778 1.00 98.62 91 VAL A O 1
ATOM 719 N N . ASN A 1 92 ? -6.240 -5.870 5.108 1.00 98.50 92 ASN A N 1
ATOM 720 C CA . ASN A 1 92 ? -6.335 -6.748 3.943 1.00 98.50 92 ASN A CA 1
ATOM 721 C C . ASN A 1 92 ? -7.261 -6.180 2.860 1.00 98.50 92 ASN A C 1
ATOM 723 O O . ASN A 1 92 ? -7.708 -6.922 1.987 1.00 98.50 92 ASN A O 1
ATOM 727 N N . ALA A 1 93 ? -7.551 -4.874 2.899 1.00 97.88 93 ALA A N 1
ATOM 728 C CA . ALA A 1 93 ? -8.334 -4.226 1.854 1.00 97.88 93 ALA A CA 1
ATOM 729 C C . ALA A 1 93 ? -7.696 -4.487 0.486 1.00 97.88 93 ALA A C 1
ATOM 731 O O . ALA A 1 93 ? -6.500 -4.276 0.322 1.00 97.88 93 ALA A O 1
ATOM 732 N N . THR A 1 94 ? -8.486 -4.899 -0.496 1.00 96.75 94 THR A N 1
ATOM 733 C CA . THR A 1 94 ? -8.000 -5.138 -1.854 1.00 96.75 94 THR A CA 1
ATOM 734 C C . THR A 1 94 ? -8.163 -3.884 -2.706 1.00 96.75 94 THR A C 1
ATOM 736 O O . THR A 1 94 ? -9.189 -3.200 -2.645 1.00 96.75 94 THR A O 1
ATOM 739 N N . ALA A 1 95 ? -7.135 -3.559 -3.486 1.00 94.69 95 ALA A N 1
ATOM 740 C CA . ALA A 1 95 ? -7.220 -2.545 -4.528 1.00 94.69 95 ALA A CA 1
ATOM 741 C C . ALA A 1 95 ? -8.195 -2.970 -5.642 1.00 94.69 95 ALA A C 1
ATOM 743 O O . ALA A 1 95 ? -8.558 -4.148 -5.759 1.00 94.69 95 ALA A O 1
ATOM 744 N N . GLY A 1 96 ? -8.613 -2.015 -6.473 1.00 93.56 96 GLY A N 1
ATOM 745 C CA . GLY A 1 96 ? -9.496 -2.297 -7.603 1.00 93.56 96 GLY A CA 1
ATOM 746 C C . GLY A 1 96 ? -8.872 -3.229 -8.638 1.00 93.56 96 GLY A C 1
ATOM 747 O O . GLY A 1 96 ? -7.679 -3.541 -8.613 1.00 93.56 96 GLY A O 1
ATOM 748 N N . VAL A 1 97 ? -9.720 -3.692 -9.553 1.00 91.44 97 VAL A N 1
ATOM 749 C CA . VAL A 1 97 ? -9.337 -4.559 -10.667 1.00 91.44 97 VAL A CA 1
ATOM 750 C C . VAL A 1 97 ? -9.680 -3.853 -11.966 1.00 91.44 97 VAL A C 1
ATOM 752 O O . VAL A 1 97 ? -10.808 -3.397 -12.147 1.00 91.44 97 VAL A O 1
ATOM 755 N N . ASP A 1 98 ? -8.702 -3.752 -12.859 1.00 86.94 98 ASP A N 1
ATOM 756 C CA . ASP A 1 98 ? -8.889 -3.148 -14.169 1.00 86.94 98 ASP A CA 1
ATOM 757 C C . ASP A 1 98 ? -9.714 -4.043 -15.111 1.00 86.94 98 ASP A C 1
ATOM 759 O O . ASP A 1 98 ? -10.009 -5.208 -14.832 1.00 86.94 98 ASP A O 1
ATOM 763 N N . GLU A 1 99 ? -10.084 -3.500 -16.270 1.00 86.50 99 GLU A N 1
ATOM 764 C CA . GLU A 1 99 ? -10.901 -4.201 -17.273 1.00 86.50 99 GLU A CA 1
ATOM 765 C C . GLU A 1 99 ? -10.255 -5.493 -17.809 1.00 86.50 99 GLU A C 1
ATOM 767 O O . GLU A 1 99 ? -10.937 -6.333 -18.396 1.00 86.50 99 GLU A O 1
ATOM 772 N N . GLN A 1 100 ? -8.944 -5.661 -17.618 1.00 84.38 100 GLN A N 1
ATOM 773 C CA . GLN A 1 100 ? -8.172 -6.828 -18.047 1.00 84.38 100 GLN A CA 1
ATOM 774 C C . GLN A 1 100 ? -7.972 -7.844 -16.910 1.00 84.38 100 GLN A C 1
ATOM 776 O O . GLN A 1 100 ? -7.352 -8.888 -17.124 1.00 84.38 100 GLN A O 1
ATOM 781 N N . GLY A 1 101 ? -8.511 -7.576 -15.718 1.00 88.38 101 GLY A N 1
ATOM 782 C CA . GLY A 1 101 ? -8.428 -8.473 -14.571 1.00 88.38 101 GLY A CA 1
ATOM 783 C C . GLY A 1 101 ? -7.146 -8.333 -13.744 1.00 88.38 101 GLY A C 1
ATOM 784 O O . GLY A 1 101 ? -6.868 -9.226 -12.943 1.00 88.38 101 GLY A O 1
ATOM 785 N N . PHE A 1 102 ? -6.353 -7.267 -13.920 1.00 90.56 102 PHE A N 1
ATOM 786 C CA . PHE A 1 102 ? -5.205 -6.974 -13.049 1.00 90.56 102 PHE A CA 1
ATOM 787 C C . PHE A 1 102 ? -5.628 -6.067 -11.903 1.00 90.56 102 PHE A C 1
ATOM 789 O O . PHE A 1 102 ? -6.348 -5.096 -12.114 1.00 90.56 102 PHE A O 1
ATOM 796 N N . GLY A 1 103 ? -5.205 -6.380 -10.684 1.00 92.12 103 GLY A N 1
ATOM 797 C CA . GLY A 1 103 ? -5.777 -5.766 -9.499 1.00 92.12 103 GLY A CA 1
ATOM 798 C C . GLY A 1 103 ? -5.657 -6.593 -8.236 1.00 92.12 103 GLY A C 1
ATOM 799 O O . GLY A 1 103 ? -5.032 -7.659 -8.208 1.00 92.12 103 GLY A O 1
ATOM 800 N N . GLY A 1 104 ? -6.355 -6.112 -7.211 1.00 95.00 104 GLY A N 1
ATOM 801 C CA . GLY A 1 104 ? -6.670 -6.893 -6.019 1.00 95.00 104 GLY A CA 1
ATOM 80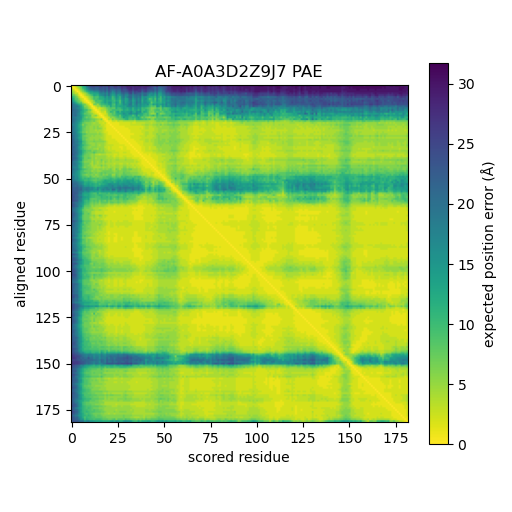2 C C . GLY A 1 104 ? -5.520 -7.078 -5.035 1.00 95.00 104 GLY A C 1
ATOM 803 O O . GLY A 1 104 ? -5.661 -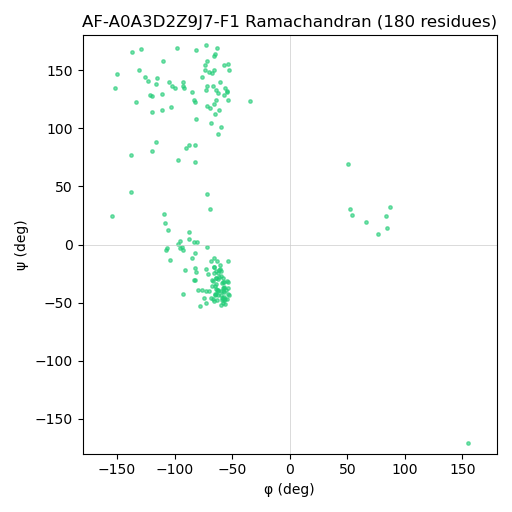7.863 -4.103 1.00 95.00 104 GLY A O 1
ATOM 804 N N . TRP A 1 105 ? -4.396 -6.382 -5.213 1.00 95.50 105 TRP A N 1
ATOM 805 C CA . TRP A 1 105 ? -3.320 -6.404 -4.224 1.00 95.50 105 TRP A CA 1
ATOM 806 C C . TRP A 1 105 ? -3.782 -5.742 -2.924 1.00 95.50 105 TRP A C 1
ATOM 808 O O . TRP A 1 105 ? -4.635 -4.856 -2.927 1.00 95.50 105 TRP A O 1
ATOM 818 N N . THR A 1 106 ? -3.223 -6.204 -1.812 1.00 97.19 106 THR A N 1
ATOM 819 C CA . THR A 1 106 ? -3.429 -5.644 -0.473 1.00 97.19 106 THR A CA 1
ATOM 820 C C . THR A 1 106 ? -2.270 -4.710 -0.095 1.00 97.19 106 THR A C 1
ATOM 822 O O . THR A 1 106 ? -1.232 -4.704 -0.771 1.00 97.19 106 THR A O 1
ATOM 825 N N . PRO A 1 107 ? -2.370 -3.923 0.995 1.00 97.31 107 PRO A N 1
ATOM 826 C CA . PRO A 1 107 ? -1.319 -2.992 1.395 1.00 97.31 107 PRO A CA 1
ATOM 827 C C . PRO A 1 107 ? 0.070 -3.623 1.542 1.00 97.31 107 PRO A C 1
ATOM 829 O O . PRO A 1 107 ? 1.060 -2.963 1.243 1.00 97.31 107 PRO A O 1
ATOM 832 N N . ILE A 1 108 ? 0.167 -4.895 1.947 1.00 97.00 108 ILE A N 1
ATOM 833 C CA . ILE A 1 108 ? 1.461 -5.557 2.171 1.00 97.00 108 ILE A CA 1
ATOM 834 C C . ILE A 1 108 ? 2.314 -5.659 0.896 1.00 97.00 108 ILE A C 1
ATOM 836 O O . ILE A 1 108 ? 3.536 -5.545 0.982 1.00 97.00 108 ILE A O 1
ATOM 840 N N . TYR A 1 109 ? 1.698 -5.754 -0.291 1.00 96.12 109 TYR A N 1
ATOM 841 C CA . TYR A 1 109 ? 2.418 -5.782 -1.572 1.00 96.12 109 TYR A CA 1
ATOM 842 C C . TYR A 1 109 ? 3.306 -4.546 -1.780 1.00 96.12 109 TYR A C 1
ATOM 844 O O . TYR A 1 109 ? 4.405 -4.662 -2.319 1.00 96.12 109 TYR A O 1
ATOM 852 N N . HIS A 1 110 ? 2.859 -3.371 -1.325 1.00 93.56 110 HIS A N 1
ATOM 853 C CA . HIS A 1 110 ? 3.605 -2.111 -1.447 1.00 93.56 110 HIS A CA 1
ATOM 854 C C . HIS A 1 110 ? 4.815 -2.026 -0.507 1.00 93.56 110 HIS A C 1
ATOM 856 O O . HIS A 1 110 ? 5.720 -1.222 -0.721 1.00 93.56 110 HIS A O 1
ATOM 862 N N . GLY A 1 111 ? 4.833 -2.824 0.563 1.00 94.19 111 GLY A N 1
ATOM 863 C CA . GLY A 1 111 ? 5.920 -2.798 1.539 1.00 94.19 111 GLY A CA 1
ATOM 864 C C . GLY A 1 111 ? 7.052 -3.776 1.216 1.00 94.19 111 GLY A C 1
ATOM 865 O O . GLY A 1 111 ? 8.178 -3.563 1.671 1.00 94.19 111 GLY A O 1
ATOM 866 N N . LEU A 1 112 ? 6.776 -4.816 0.417 1.00 95.00 112 LEU A N 1
ATOM 867 C CA . LEU A 1 112 ? 7.780 -5.802 -0.003 1.00 95.00 112 LEU A CA 1
ATOM 868 C C . LEU A 1 112 ? 8.622 -5.327 -1.191 1.00 95.00 112 LEU A C 1
ATOM 870 O O . LEU A 1 112 ? 9.795 -5.684 -1.292 1.00 95.00 112 LEU A O 1
ATOM 874 N N . VAL A 1 113 ? 8.051 -4.501 -2.068 1.00 93.12 113 VAL A N 1
ATOM 875 C CA . VAL A 1 113 ? 8.765 -3.904 -3.198 1.00 93.12 113 VAL A CA 1
ATOM 876 C C . VAL A 1 113 ? 8.436 -2.416 -3.253 1.00 93.12 113 VAL A C 1
ATOM 878 O O . VAL A 1 113 ? 7.270 -2.041 -3.326 1.00 93.12 113 VAL A O 1
ATOM 881 N N . THR A 1 114 ? 9.458 -1.560 -3.187 1.00 89.62 114 THR A N 1
ATOM 882 C CA . THR A 1 114 ? 9.263 -0.125 -2.947 1.00 89.62 114 THR A CA 1
ATOM 883 C C . THR A 1 114 ? 10.334 0.751 -3.597 1.00 89.62 114 THR A C 1
ATOM 885 O O . THR A 1 114 ? 11.521 0.419 -3.660 1.00 89.62 114 THR A O 1
ATOM 888 N N . LEU A 1 115 ? 9.924 1.945 -4.025 1.00 86.38 115 LEU A N 1
ATOM 889 C CA . LEU A 1 115 ? 10.836 2.994 -4.490 1.00 86.38 115 LEU A CA 1
ATOM 890 C C . LEU A 1 115 ? 11.453 3.801 -3.340 1.00 86.38 115 LEU A C 1
ATOM 892 O O . LEU A 1 115 ? 12.341 4.622 -3.579 1.00 86.38 115 LEU A O 1
ATOM 896 N N . ARG A 1 116 ? 11.013 3.596 -2.090 1.00 86.75 116 ARG A N 1
ATOM 897 C CA . ARG A 1 116 ? 11.504 4.374 -0.947 1.00 86.75 116 ARG A CA 1
ATOM 898 C C . ARG A 1 116 ? 12.971 4.080 -0.662 1.00 86.75 116 ARG A C 1
ATOM 900 O O . ARG A 1 116 ? 13.393 2.933 -0.625 1.00 86.75 116 ARG A O 1
ATOM 907 N N . VAL A 1 117 ? 13.742 5.132 -0.398 1.00 83.44 117 VAL A N 1
ATOM 908 C CA . VAL A 1 117 ? 15.149 5.040 0.003 1.00 83.44 117 VAL A CA 1
ATOM 909 C C . VAL A 1 117 ? 15.313 5.710 1.373 1.00 83.44 117 VAL A C 1
ATOM 911 O O . VAL A 1 117 ? 14.870 6.849 1.528 1.00 83.44 117 VAL A O 1
ATOM 914 N N . PRO A 1 118 ? 15.937 5.040 2.363 1.00 85.44 118 PRO A N 1
ATOM 915 C CA . PRO A 1 118 ? 16.486 3.681 2.291 1.00 85.44 118 PRO A CA 1
ATOM 916 C C . PRO A 1 118 ? 15.386 2.601 2.301 1.00 85.44 118 PRO A C 1
ATOM 918 O O . PRO A 1 118 ? 14.339 2.797 2.915 1.00 85.44 118 PRO A O 1
ATOM 921 N N . ARG A 1 119 ? 15.629 1.447 1.667 1.00 85.31 119 ARG A N 1
ATOM 922 C CA . ARG A 1 119 ? 14.708 0.291 1.642 1.00 85.31 119 ARG A CA 1
ATOM 923 C C . ARG A 1 119 ? 14.864 -0.550 2.901 1.00 85.31 119 ARG A C 1
ATOM 925 O O . ARG A 1 119 ? 15.689 -1.454 2.955 1.00 85.31 119 ARG A O 1
ATOM 932 N N . HIS A 1 120 ? 14.152 -0.157 3.945 1.00 81.88 120 HIS A N 1
ATOM 933 C CA . HIS A 1 120 ? 14.260 -0.775 5.268 1.00 81.88 120 HIS A CA 1
ATOM 934 C C . HIS A 1 120 ? 12.978 -0.605 6.090 1.00 81.88 120 HIS A C 1
ATOM 936 O O . HIS A 1 120 ? 13.039 -0.634 7.317 1.00 81.88 120 HIS A O 1
ATOM 942 N N . GLN A 1 121 ? 11.822 -0.419 5.433 1.00 87.19 121 GLN A N 1
ATOM 943 C CA . GLN A 1 121 ? 10.513 -0.216 6.077 1.00 87.19 121 GLN A CA 1
ATOM 944 C C . GLN A 1 121 ? 9.974 -1.509 6.727 1.00 87.19 121 GLN A C 1
ATOM 946 O O . GLN A 1 121 ? 8.814 -1.878 6.552 1.00 87.19 121 GLN A O 1
ATOM 951 N N . ARG A 1 122 ? 10.831 -2.254 7.432 1.00 94.69 122 ARG A N 1
ATOM 952 C CA . ARG A 1 122 ? 10.467 -3.478 8.147 1.00 94.69 122 ARG A CA 1
ATOM 953 C C . ARG A 1 122 ? 9.451 -3.191 9.243 1.00 94.69 122 ARG A C 1
ATOM 955 O O . ARG A 1 122 ? 8.509 -3.949 9.399 1.00 94.69 122 ARG A O 1
ATOM 962 N N . ASP A 1 123 ? 9.613 -2.077 9.947 1.00 96.12 123 ASP A N 1
ATOM 963 C CA . ASP A 1 123 ? 8.674 -1.590 10.960 1.00 96.12 123 ASP A CA 1
ATOM 964 C C . ASP A 1 123 ? 7.236 -1.468 10.435 1.00 96.12 123 ASP A C 1
ATOM 966 O O . ASP A 1 1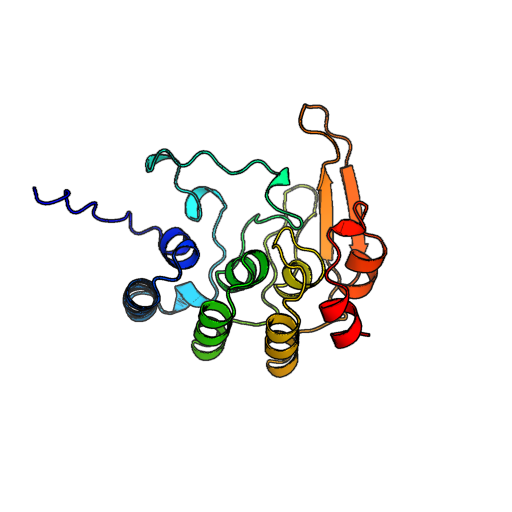23 ? 6.277 -1.790 11.136 1.00 96.12 123 ASP A O 1
ATOM 970 N N . LEU A 1 124 ? 7.083 -1.047 9.182 1.00 96.44 124 LEU A N 1
ATOM 971 C CA . LEU A 1 124 ? 5.796 -0.949 8.514 1.00 96.44 124 LEU A CA 1
ATOM 972 C C . LEU A 1 124 ? 5.196 -2.323 8.215 1.00 96.44 124 LEU A C 1
ATOM 974 O O . LEU A 1 124 ? 3.998 -2.516 8.401 1.00 96.44 124 LEU A O 1
ATOM 978 N N . ILE A 1 125 ? 6.021 -3.286 7.805 1.00 97.38 125 ILE A N 1
ATOM 979 C CA . ILE A 1 125 ? 5.587 -4.671 7.598 1.00 97.38 125 ILE A CA 1
ATOM 980 C C . ILE A 1 125 ? 5.229 -5.342 8.918 1.00 97.38 125 ILE A C 1
ATOM 982 O O . ILE A 1 125 ? 4.151 -5.917 9.025 1.00 97.38 125 ILE A O 1
ATOM 986 N N . ASP A 1 126 ? 6.064 -5.193 9.944 1.00 98.06 126 ASP A N 1
ATOM 987 C CA . ASP A 1 126 ? 5.789 -5.690 11.291 1.00 98.06 126 ASP A CA 1
ATOM 988 C C . ASP A 1 126 ? 4.466 -5.109 11.819 1.00 98.06 126 ASP A C 1
ATOM 990 O O . ASP A 1 126 ? 3.652 -5.829 12.402 1.00 98.06 126 ASP A O 1
ATOM 994 N N . LEU A 1 127 ? 4.198 -3.821 11.562 1.00 98.56 127 LEU A N 1
ATOM 995 C CA . LEU A 1 127 ? 2.912 -3.204 11.874 1.00 98.56 127 LEU A CA 1
ATOM 996 C C . LEU A 1 127 ? 1.759 -3.895 11.133 1.00 98.56 127 LEU A C 1
ATOM 998 O O . LEU A 1 127 ? 0.789 -4.271 11.790 1.00 98.56 127 LEU A O 1
ATOM 1002 N N . LEU A 1 128 ? 1.836 -4.074 9.811 1.00 98.50 128 LEU A N 1
ATOM 1003 C CA . LEU A 1 128 ? 0.783 -4.745 9.036 1.00 98.50 128 LEU A CA 1
ATOM 1004 C C . LEU A 1 128 ? 0.539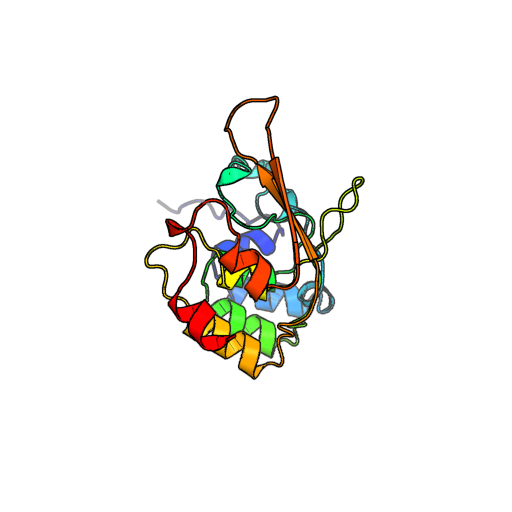 -6.177 9.545 1.00 98.50 128 LEU A C 1
ATOM 1006 O O . LEU A 1 128 ? -0.603 -6.538 9.838 1.00 98.50 128 LEU A O 1
ATOM 1010 N N . LEU A 1 129 ? 1.600 -6.957 9.755 1.00 98.38 129 LEU A N 1
ATOM 1011 C CA . LEU A 1 129 ? 1.527 -8.317 10.300 1.00 98.38 129 LEU A CA 1
ATOM 1012 C C . LEU A 1 129 ? 0.899 -8.334 11.699 1.00 98.38 129 LEU A C 1
ATOM 1014 O O . LEU A 1 129 ? 0.003 -9.133 11.966 1.00 98.38 129 LEU A O 1
ATOM 1018 N N . SER A 1 130 ? 1.277 -7.394 12.573 1.00 98.38 130 SER A N 1
ATOM 1019 C CA . SER A 1 130 ? 0.678 -7.257 13.910 1.00 98.38 130 SER A CA 1
ATOM 1020 C C . SER A 1 130 ? -0.826 -6.957 13.878 1.00 98.38 130 SER A C 1
ATOM 1022 O O . SER A 1 130 ? -1.525 -7.208 14.862 1.00 98.38 130 SER A O 1
ATOM 1024 N N . ARG A 1 131 ? -1.335 -6.416 12.762 1.00 98.50 131 ARG A N 1
ATOM 1025 C CA . ARG A 1 131 ? -2.766 -6.169 12.535 1.00 98.50 131 ARG A CA 1
ATOM 1026 C C . ARG A 1 131 ? -3.463 -7.293 11.767 1.00 98.50 131 ARG A C 1
ATOM 1028 O O . ARG A 1 131 ? -4.659 -7.171 11.527 1.00 98.50 131 ARG A O 1
ATOM 1035 N N . GLY A 1 132 ? -2.762 -8.381 11.449 1.00 98.25 132 GLY A N 1
ATOM 1036 C CA . GLY A 1 132 ? -3.322 -9.548 10.768 1.00 98.25 132 GLY A CA 1
ATOM 1037 C C . GLY A 1 132 ? -3.295 -9.449 9.245 1.00 98.25 132 GLY A C 1
ATOM 1038 O O . GLY A 1 132 ? -4.214 -9.951 8.598 1.00 98.25 132 GLY A O 1
ATOM 1039 N N . ALA A 1 133 ? -2.286 -8.782 8.676 1.00 98.38 133 ALA A N 1
ATOM 1040 C CA . ALA A 1 133 ? -2.060 -8.821 7.236 1.00 98.38 133 ALA A CA 1
ATOM 1041 C C . ALA A 1 133 ? -1.881 -10.268 6.752 1.00 98.38 133 ALA A C 1
ATOM 1043 O O . ALA A 1 133 ? -1.082 -11.018 7.312 1.00 98.38 133 ALA A O 1
ATOM 1044 N N . ASP A 1 134 ? -2.639 -10.637 5.725 1.00 97.81 134 ASP A N 1
ATOM 1045 C CA . ASP A 1 134 ? -2.581 -11.939 5.074 1.00 97.81 134 ASP A CA 1
ATOM 1046 C C . ASP A 1 134 ? -1.429 -11.953 4.060 1.00 97.81 134 ASP A C 1
ATOM 1048 O O . ASP A 1 134 ? -1.364 -11.112 3.159 1.00 97.81 134 ASP A O 1
ATOM 1052 N N . VAL A 1 135 ? -0.502 -12.893 4.239 1.00 96.94 135 VAL A N 1
ATOM 1053 C CA . VAL A 1 135 ? 0.679 -13.083 3.383 1.00 96.94 135 VAL A CA 1
ATOM 1054 C C . VAL A 1 135 ? 0.462 -14.144 2.304 1.00 96.94 135 VAL A C 1
ATOM 1056 O O . VAL A 1 135 ? 1.353 -14.339 1.486 1.00 96.94 135 VAL A O 1
ATOM 1059 N N . ASP A 1 136 ? -0.699 -14.800 2.280 1.00 96.94 136 ASP A N 1
ATOM 1060 C CA . ASP A 1 136 ? -1.039 -15.852 1.315 1.00 96.94 136 ASP A CA 1
ATOM 1061 C C . ASP A 1 136 ? -2.070 -15.376 0.271 1.00 96.94 136 ASP A C 1
ATOM 1063 O O . ASP A 1 136 ? -2.402 -16.103 -0.672 1.00 96.94 136 ASP A O 1
ATOM 1067 N N . VAL A 1 137 ? -2.587 -14.148 0.405 1.00 96.19 137 VAL A N 1
ATOM 1068 C CA . VAL A 1 137 ? -3.546 -13.563 -0.544 1.00 96.19 137 VAL A CA 1
ATOM 1069 C C . VAL A 1 137 ? -2.905 -13.394 -1.916 1.00 96.19 137 VAL A C 1
ATOM 1071 O O . VAL A 1 137 ? -1.887 -12.739 -2.041 1.00 96.19 137 VAL A O 1
ATOM 1074 N N . THR A 1 138 ? -3.496 -13.949 -2.970 1.00 96.62 138 THR A N 1
ATOM 1075 C CA . THR A 1 138 ? -2.970 -13.801 -4.335 1.00 96.62 138 THR A CA 1
ATOM 1076 C C . THR A 1 138 ? -3.598 -12.611 -5.051 1.00 96.62 138 THR A C 1
ATOM 1078 O O . THR A 1 138 ? -4.817 -12.435 -5.001 1.00 96.62 138 THR A O 1
ATOM 1081 N N . ALA A 1 139 ? -2.799 -11.872 -5.814 1.00 95.38 139 ALA A N 1
ATOM 1082 C CA . ALA A 1 139 ? -3.241 -10.744 -6.628 1.00 95.38 139 ALA A CA 1
ATOM 1083 C C . ALA A 1 139 ? -2.575 -10.776 -8.003 1.00 95.38 139 ALA A C 1
ATOM 1085 O O . ALA A 1 139 ? -1.612 -11.508 -8.222 1.00 95.38 139 ALA A O 1
ATOM 1086 N N . SER A 1 140 ? -3.094 -9.986 -8.944 1.00 93.69 140 SER A N 1
ATOM 1087 C CA . SER A 1 140 ? -2.501 -9.858 -10.276 1.00 93.69 140 SER A CA 1
ATOM 1088 C C . SER A 1 140 ? -1.900 -8.469 -10.452 1.00 93.69 140 SER A C 1
ATOM 1090 O O . SER A 1 140 ? -2.628 -7.481 -10.451 1.00 93.69 140 SER A O 1
ATOM 1092 N N . ILE A 1 141 ? -0.582 -8.380 -10.623 1.00 91.31 141 ILE A N 1
ATOM 1093 C CA . ILE A 1 141 ? 0.140 -7.113 -10.799 1.00 91.31 141 ILE A CA 1
ATOM 1094 C C . ILE A 1 141 ? 0.761 -7.097 -12.187 1.00 91.31 141 ILE A C 1
ATOM 1096 O O . ILE A 1 141 ? 1.324 -8.089 -12.644 1.00 91.31 141 ILE A O 1
ATOM 1100 N N . ARG A 1 142 ? 0.680 -5.948 -12.853 1.00 88.06 142 ARG A N 1
ATOM 1101 C CA . ARG A 1 142 ? 1.300 -5.718 -14.153 1.00 88.06 142 ARG A CA 1
ATOM 1102 C C . ARG A 1 142 ? 2.298 -4.574 -14.036 1.00 88.06 142 ARG A C 1
ATOM 1104 O O . ARG A 1 142 ? 1.895 -3.438 -13.792 1.00 88.06 142 ARG A O 1
ATOM 1111 N N . LYS A 1 143 ? 3.587 -4.871 -14.214 1.00 86.81 143 LYS A N 1
ATOM 1112 C CA . LYS A 1 143 ? 4.664 -3.873 -14.162 1.00 86.81 143 LYS A CA 1
ATOM 1113 C C . LYS A 1 143 ? 5.126 -3.522 -15.582 1.00 86.81 143 LYS A C 1
ATOM 1115 O O . LYS A 1 143 ? 5.622 -4.414 -16.271 1.00 86.81 143 LYS A O 1
ATOM 1120 N 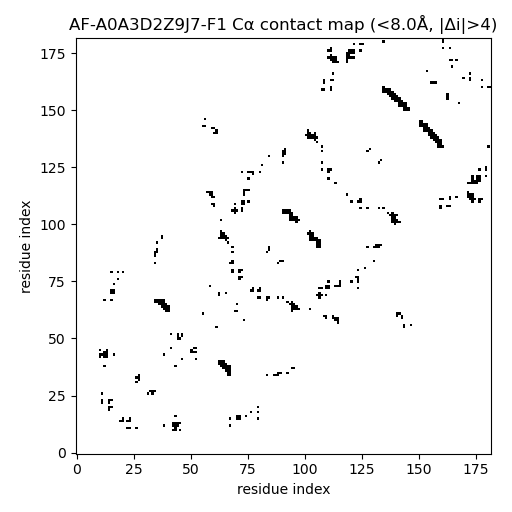N . PRO A 1 144 ? 4.990 -2.259 -16.027 1.00 82.81 144 PRO A N 1
ATOM 1121 C CA . PRO A 1 144 ? 5.544 -1.819 -17.305 1.00 82.81 144 PRO A CA 1
ATOM 1122 C C . PRO A 1 144 ? 7.079 -1.814 -17.278 1.00 82.81 144 PRO A C 1
ATOM 1124 O O . PRO A 1 144 ? 7.669 -1.525 -16.233 1.00 82.81 144 PRO A O 1
ATOM 1127 N N . LEU A 1 145 ? 7.711 -2.097 -18.422 1.00 80.75 145 LEU A N 1
ATOM 1128 C CA . LEU A 1 145 ? 9.172 -2.207 -18.550 1.00 80.75 145 LEU A CA 1
ATOM 1129 C C . LEU A 1 145 ? 9.875 -1.009 -19.214 1.00 80.75 145 LEU A C 1
ATOM 1131 O O . LEU A 1 145 ? 11.102 -0.947 -19.150 1.00 80.75 145 LEU A O 1
ATOM 1135 N N . ALA A 1 146 ? 9.159 -0.086 -19.867 1.00 69.06 146 ALA A N 1
ATOM 1136 C CA . ALA A 1 146 ? 9.781 0.974 -20.675 1.00 69.06 146 ALA A CA 1
ATOM 1137 C C . ALA A 1 146 ? 8.942 2.251 -20.758 1.00 69.06 146 ALA A C 1
ATOM 1139 O O . ALA A 1 146 ? 7.770 2.166 -21.087 1.00 69.06 146 ALA A O 1
ATOM 1140 N N . ASP A 1 147 ? 9.540 3.431 -20.583 1.00 62.75 147 ASP A N 1
ATOM 1141 C CA . ASP A 1 147 ? 8.826 4.713 -20.449 1.00 62.75 147 ASP A CA 1
ATOM 1142 C C . ASP A 1 147 ? 7.928 5.119 -21.638 1.00 62.75 147 ASP A C 1
ATOM 1144 O O . ASP A 1 147 ? 6.971 5.870 -21.444 1.00 62.75 147 ASP A O 1
ATOM 1148 N N . GLU A 1 148 ? 8.171 4.593 -22.846 1.00 59.12 148 GLU A N 1
ATOM 1149 C CA . GLU A 1 148 ? 7.429 4.936 -24.068 1.00 59.12 148 GLU A CA 1
ATOM 1150 C C . GLU A 1 148 ? 6.628 3.750 -24.643 1.00 59.12 148 GLU A C 1
ATOM 1152 O O . GLU A 1 148 ? 7.096 2.610 -24.602 1.00 59.12 148 GLU A O 1
ATOM 1157 N N . PRO A 1 149 ? 5.419 3.990 -25.192 1.00 61.75 149 PRO A N 1
ATOM 1158 C CA . PRO A 1 149 ? 4.586 2.938 -25.756 1.00 61.75 149 PRO A CA 1
ATOM 1159 C C . PRO A 1 149 ? 5.109 2.412 -27.111 1.00 61.75 149 PRO A C 1
ATOM 1161 O O . PRO A 1 149 ? 5.708 3.165 -27.881 1.00 61.75 149 PRO A O 1
ATOM 1164 N N . PRO A 1 150 ? 4.781 1.156 -27.474 1.00 62.88 150 PRO A N 1
ATOM 1165 C CA . PRO A 1 150 ? 4.038 0.190 -26.666 1.00 62.88 150 PRO A CA 1
ATOM 1166 C C . PRO A 1 150 ? 4.895 -0.330 -25.508 1.00 62.88 150 PRO A C 1
ATOM 1168 O O . PRO A 1 150 ? 6.068 -0.641 -25.684 1.00 62.88 150 PRO A O 1
ATOM 1171 N N . HIS A 1 151 ? 4.300 -0.422 -24.322 1.00 70.69 151 HIS A N 1
ATOM 1172 C CA . HIS A 1 151 ? 4.996 -0.951 -23.160 1.00 70.69 151 HIS A CA 1
ATOM 1173 C C . HIS A 1 151 ? 4.916 -2.478 -23.193 1.00 70.69 151 HIS A C 1
ATOM 1175 O O . HIS A 1 151 ? 3.821 -3.040 -23.224 1.00 70.69 151 HIS A O 1
ATOM 1181 N N . ASP A 1 152 ? 6.063 -3.148 -23.151 1.00 82.56 152 ASP A N 1
ATOM 1182 C CA . ASP A 1 152 ? 6.096 -4.520 -22.661 1.00 82.56 152 ASP A CA 1
ATOM 1183 C C . ASP A 1 152 ? 5.838 -4.501 -21.148 1.00 82.56 152 ASP A C 1
ATOM 1185 O O . ASP A 1 152 ? 6.202 -3.550 -20.444 1.00 82.56 152 ASP A O 1
ATOM 1189 N N . TYR A 1 153 ? 5.205 -5.555 -20.640 1.00 85.69 153 TYR A N 1
ATOM 1190 C CA . TYR A 1 153 ? 4.912 -5.694 -19.219 1.00 85.69 153 TYR A CA 1
ATOM 1191 C C . TYR A 1 153 ? 5.331 -7.069 -18.707 1.00 85.69 153 TYR A C 1
ATOM 1193 O O . TYR A 1 153 ? 5.267 -8.059 -19.436 1.00 85.69 153 TYR A O 1
ATOM 1201 N N . VAL A 1 154 ? 5.692 -7.127 -17.426 1.00 89.75 154 VAL A N 1
ATOM 1202 C CA . VAL A 1 154 ? 5.764 -8.381 -16.666 1.00 89.75 154 VAL A CA 1
ATOM 1203 C C . VAL A 1 154 ? 4.501 -8.507 -15.830 1.00 89.75 154 VAL A C 1
ATOM 1205 O O . VAL A 1 154 ? 4.065 -7.545 -15.190 1.00 89.75 154 VAL A O 1
ATOM 1208 N N . GLU A 1 155 ? 3.919 -9.698 -15.849 1.00 92.25 155 GLU A N 1
ATOM 1209 C CA . GLU A 1 155 ? 2.748 -10.051 -15.059 1.00 92.25 155 GLU A CA 1
ATOM 1210 C C . GLU A 1 155 ? 3.151 -10.933 -13.880 1.00 92.25 155 GLU A C 1
ATOM 1212 O O . GLU A 1 155 ? 3.945 -11.859 -14.032 1.00 92.25 155 GLU A O 1
ATOM 1217 N N . TYR A 1 156 ? 2.538 -10.673 -12.733 1.00 93.75 156 TYR A N 1
ATOM 1218 C CA . TYR A 1 156 ? 2.640 -11.478 -11.520 1.00 93.75 156 TYR A CA 1
ATOM 1219 C C . TYR A 1 156 ? 1.233 -11.898 -11.113 1.00 93.75 156 TYR A C 1
ATOM 1221 O O . TYR A 1 156 ? 0.307 -11.093 -11.245 1.00 93.75 156 TYR A O 1
ATOM 1229 N N . ARG A 1 157 ? 1.056 -13.133 -10.638 1.00 94.94 157 ARG A N 1
ATOM 1230 C CA . ARG A 1 157 ? -0.250 -13.692 -10.229 1.00 94.94 157 ARG A CA 1
ATOM 1231 C C . ARG A 1 157 ? -0.116 -14.485 -8.935 1.00 94.94 157 ARG A C 1
ATOM 1233 O O . ARG A 1 157 ? -0.600 -15.608 -8.820 1.00 94.94 157 ARG A O 1
ATOM 1240 N N . ASP A 1 158 ? 0.593 -13.895 -7.989 1.00 96.00 158 ASP A N 1
ATOM 1241 C CA . ASP A 1 158 ? 1.186 -14.602 -6.867 1.00 96.00 158 ASP A CA 1
ATOM 1242 C C . ASP A 1 158 ? 0.834 -13.933 -5.534 1.00 96.00 158 ASP A C 1
ATOM 1244 O O . ASP A 1 158 ? 0.327 -12.803 -5.487 1.00 96.00 158 ASP A O 1
ATOM 1248 N N . ALA A 1 159 ? 1.116 -14.641 -4.442 1.00 96.94 159 ALA A N 1
ATOM 1249 C CA . ALA A 1 159 ? 1.110 -14.078 -3.099 1.00 96.94 159 ALA A CA 1
ATOM 1250 C C . ALA A 1 159 ? 2.229 -13.019 -2.941 1.00 96.94 159 ALA A C 1
ATOM 1252 O O . ALA A 1 159 ? 3.153 -12.973 -3.763 1.00 96.94 159 ALA A O 1
ATOM 1253 N N . PRO A 1 160 ? 2.177 -12.141 -1.920 1.00 95.94 160 PRO A N 1
ATOM 1254 C CA . PRO A 1 160 ? 3.128 -11.048 -1.743 1.00 95.94 160 PRO A CA 1
ATOM 1255 C C . PRO A 1 160 ? 4.596 -11.492 -1.763 1.00 95.94 160 PRO A C 1
ATOM 1257 O O . PRO A 1 160 ? 5.422 -10.838 -2.405 1.00 95.94 160 PRO A O 1
ATOM 1260 N N . LEU A 1 161 ? 4.932 -12.596 -1.088 1.00 95.75 161 LEU A N 1
ATOM 1261 C CA . LEU A 1 161 ? 6.311 -13.076 -0.989 1.00 95.75 161 LEU A CA 1
ATOM 1262 C C . LEU A 1 161 ? 6.854 -13.528 -2.351 1.00 95.75 161 LEU A C 1
ATOM 1264 O O . LEU A 1 161 ? 7.939 -13.114 -2.763 1.00 95.75 161 LEU A O 1
ATOM 1268 N N . GLU A 1 162 ? 6.096 -14.351 -3.069 1.00 96.44 162 GLU A N 1
ATOM 1269 C CA . GLU A 1 162 ? 6.422 -14.830 -4.411 1.00 96.44 162 GLU A CA 1
ATOM 1270 C C . GLU A 1 162 ? 6.479 -13.687 -5.425 1.00 96.44 162 GLU A C 1
ATOM 1272 O O . GLU A 1 162 ? 7.385 -13.679 -6.262 1.00 96.44 162 GLU A O 1
ATOM 1277 N N . TYR A 1 163 ? 5.571 -12.710 -5.329 1.00 95.12 163 TYR A N 1
ATOM 1278 C CA . TYR A 1 163 ? 5.623 -11.479 -6.120 1.00 95.12 163 TYR A CA 1
ATOM 1279 C C . TYR A 1 163 ? 6.959 -10.758 -5.919 1.00 95.12 163 TYR A C 1
ATOM 1281 O O . TYR A 1 163 ? 7.650 -10.453 -6.892 1.00 95.12 163 TYR A O 1
ATOM 1289 N N . ALA A 1 164 ? 7.356 -10.531 -4.665 1.00 94.88 164 ALA A N 1
ATOM 1290 C CA . ALA A 1 164 ? 8.580 -9.806 -4.359 1.00 94.88 164 ALA A CA 1
ATOM 1291 C C . ALA A 1 164 ? 9.833 -10.557 -4.832 1.00 94.88 164 ALA A C 1
ATOM 1293 O O . ALA A 1 164 ? 10.709 -9.959 -5.450 1.00 94.88 164 ALA A O 1
ATOM 1294 N N . ARG A 1 165 ? 9.901 -11.878 -4.618 1.00 94.94 165 ARG A N 1
ATOM 1295 C CA . ARG A 1 165 ? 11.043 -12.714 -5.042 1.00 94.94 165 ARG A CA 1
ATOM 1296 C C . ARG A 1 165 ? 11.226 -12.777 -6.557 1.00 94.94 165 ARG A C 1
ATOM 1298 O O . ARG A 1 165 ? 12.344 -12.982 -7.022 1.00 94.94 165 ARG A O 1
ATOM 1305 N N . GLN A 1 166 ? 10.139 -12.645 -7.312 1.00 94.56 166 GLN A N 1
ATOM 1306 C CA . GLN A 1 166 ? 10.154 -12.682 -8.774 1.00 94.56 166 GLN A CA 1
ATOM 1307 C C . GLN A 1 166 ? 10.264 -11.289 -9.400 1.00 94.56 166 GLN A C 1
ATOM 1309 O O . GLN A 1 166 ? 10.316 -11.179 -10.626 1.00 94.56 166 GLN A O 1
ATOM 1314 N N . PHE A 1 167 ? 10.285 -10.229 -8.589 1.00 94.06 167 PHE A N 1
ATOM 1315 C CA . PHE A 1 167 ? 10.174 -8.876 -9.099 1.00 94.06 167 PHE A CA 1
ATOM 1316 C C . PHE A 1 167 ? 11.343 -8.511 -10.025 1.00 94.06 167 PHE A C 1
ATOM 1318 O O . PHE A 1 167 ? 12.515 -8.679 -9.691 1.00 94.06 167 PHE A O 1
ATOM 1325 N N . VAL A 1 168 ? 11.006 -7.975 -11.200 1.00 91.44 168 VAL A N 1
ATOM 1326 C CA . VAL A 1 168 ? 11.936 -7.730 -12.317 1.00 91.44 168 VAL A CA 1
ATOM 1327 C C . VAL A 1 168 ? 13.095 -6.776 -11.988 1.00 91.44 168 VAL A C 1
ATOM 1329 O O . VAL A 1 168 ? 14.129 -6.830 -12.652 1.00 91.44 168 VAL A O 1
ATOM 1332 N N . TYR A 1 169 ? 12.961 -5.938 -10.954 1.00 90.62 169 TYR A N 1
ATOM 1333 C CA . TYR A 1 169 ? 14.013 -5.036 -10.470 1.00 90.62 169 TYR A CA 1
ATOM 1334 C C . TYR A 1 169 ? 14.421 -5.407 -9.034 1.00 90.62 169 TYR A C 1
ATOM 1336 O O . TYR A 1 169 ? 13.844 -4.875 -8.080 1.00 90.62 169 TYR A O 1
ATOM 1344 N N . PRO A 1 170 ? 15.392 -6.326 -8.849 1.00 91.19 170 PRO A N 1
ATOM 1345 C CA . PRO A 1 170 ? 15.751 -6.844 -7.527 1.00 91.19 170 PRO A CA 1
ATOM 1346 C C . PRO A 1 170 ? 16.220 -5.767 -6.549 1.00 91.19 170 PRO A C 1
ATOM 1348 O O . PRO A 1 170 ? 16.055 -5.889 -5.342 1.00 91.19 170 PRO A O 1
ATOM 1351 N N . ASP A 1 171 ? 16.780 -4.676 -7.062 1.00 91.38 171 ASP A N 1
ATOM 1352 C CA . ASP A 1 171 ? 17.234 -3.548 -6.265 1.00 91.38 171 ASP A CA 1
ATOM 1353 C C . ASP A 1 171 ? 16.092 -2.767 -5.610 1.00 91.38 171 ASP A C 1
ATOM 1355 O O . ASP A 1 171 ? 16.387 -1.982 -4.713 1.00 91.38 171 ASP A O 1
ATOM 1359 N N . LEU A 1 172 ? 14.833 -2.966 -6.022 1.00 92.31 172 LEU A N 1
ATOM 1360 C CA . LEU A 1 172 ? 13.633 -2.367 -5.420 1.00 92.31 172 LEU A CA 1
ATOM 1361 C C . LEU A 1 172 ? 12.990 -3.248 -4.337 1.00 92.31 172 LEU A C 1
ATOM 1363 O O . LEU A 1 172 ? 12.040 -2.815 -3.680 1.00 92.31 172 LEU A O 1
ATOM 1367 N N . ILE A 1 173 ? 13.505 -4.459 -4.127 1.00 94.25 173 ILE A N 1
ATOM 1368 C CA . ILE A 1 173 ? 13.020 -5.383 -3.102 1.00 94.25 173 ILE A CA 1
ATOM 1369 C C . ILE A 1 173 ? 13.442 -4.877 -1.716 1.00 94.25 173 ILE A C 1
ATOM 1371 O O . ILE A 1 173 ? 14.590 -4.489 -1.481 1.00 94.25 173 ILE A O 1
ATOM 1375 N N . ASN A 1 174 ? 12.500 -4.867 -0.776 1.00 94.69 174 ASN A N 1
ATOM 1376 C CA . ASN A 1 174 ? 12.757 -4.549 0.623 1.00 94.69 174 ASN A CA 1
ATOM 1377 C C . ASN A 1 174 ? 13.164 -5.831 1.365 1.00 94.69 174 ASN A C 1
ATOM 1379 O O . ASN A 1 174 ? 12.335 -6.506 1.966 1.00 94.69 174 ASN A O 1
ATOM 1383 N N . GLU A 1 175 ? 14.448 -6.178 1.330 1.00 94.25 175 GLU A N 1
ATOM 1384 C CA . GLU A 1 175 ? 14.958 -7.428 1.924 1.00 94.25 175 GLU A CA 1
ATOM 1385 C C . GLU A 1 175 ? 14.591 -7.583 3.410 1.00 94.25 175 GLU A C 1
ATOM 1387 O O . GLU A 1 175 ? 14.182 -8.653 3.857 1.00 94.25 175 GLU A O 1
ATOM 1392 N N . ALA A 1 176 ? 14.635 -6.485 4.172 1.00 93.00 176 ALA A N 1
ATOM 1393 C CA . ALA A 1 176 ? 14.265 -6.497 5.586 1.00 93.00 176 ALA A CA 1
ATOM 1394 C C . ALA A 1 176 ? 12.778 -6.834 5.809 1.00 93.00 176 ALA A C 1
ATOM 1396 O O . ALA A 1 176 ? 12.422 -7.388 6.849 1.00 93.00 176 ALA A O 1
ATOM 1397 N N . ALA A 1 177 ? 11.920 -6.494 4.846 1.00 93.75 177 ALA A N 1
ATOM 1398 C CA . ALA A 1 177 ? 10.519 -6.885 4.834 1.00 93.75 177 ALA A CA 1
ATOM 1399 C C . ALA A 1 177 ? 10.323 -8.350 4.429 1.00 93.75 177 ALA A C 1
ATOM 1401 O O . ALA A 1 177 ? 9.496 -9.025 5.036 1.00 93.75 177 ALA A O 1
ATOM 1402 N N . LEU A 1 178 ? 11.091 -8.858 3.457 1.00 93.56 178 LEU A N 1
ATOM 1403 C CA . LEU A 1 178 ? 11.031 -10.269 3.050 1.00 93.56 178 LEU A CA 1
ATOM 1404 C C . LEU A 1 178 ? 11.360 -11.198 4.220 1.00 93.56 178 LEU A C 1
ATOM 1406 O O . LEU A 1 178 ? 10.685 -12.208 4.401 1.00 93.56 178 LEU A O 1
ATOM 1410 N N . GLU A 1 179 ? 12.347 -10.836 5.042 1.00 92.44 179 GLU A N 1
ATOM 1411 C CA . GLU A 1 179 ? 12.680 -11.566 6.271 1.00 92.44 179 GLU A CA 1
ATOM 1412 C C . GLU A 1 179 ? 11.534 -11.609 7.291 1.00 92.44 179 GLU A C 1
ATOM 1414 O O . GLU A 1 179 ? 11.485 -12.527 8.103 1.00 92.44 179 GLU A O 1
ATOM 1419 N N . ALA A 1 180 ? 10.647 -10.609 7.303 1.00 91.88 180 ALA A N 1
ATOM 1420 C CA . ALA A 1 180 ? 9.533 -10.543 8.249 1.00 91.88 180 ALA A CA 1
ATOM 1421 C C . ALA A 1 180 ? 8.335 -11.409 7.823 1.00 91.88 180 ALA A C 1
ATOM 1423 O O . ALA A 1 180 ? 7.541 -11.802 8.674 1.00 91.88 180 ALA A O 1
ATOM 1424 N N . VAL A 1 181 ? 8.210 -11.701 6.523 1.00 90.56 181 VAL A N 1
ATOM 1425 C CA . VAL A 1 181 ? 7.110 -12.494 5.944 1.00 90.56 181 VAL A CA 1
ATOM 1426 C C . VAL A 1 181 ? 7.523 -13.911 5.521 1.00 90.56 181 VAL A C 1
ATOM 1428 O O . VAL A 1 181 ? 6.679 -14.658 5.037 1.00 90.56 181 VAL A O 1
ATOM 1431 N N . SER A 1 182 ? 8.808 -14.264 5.657 1.00 83.19 182 SER A N 1
ATOM 1432 C CA . SER A 1 182 ? 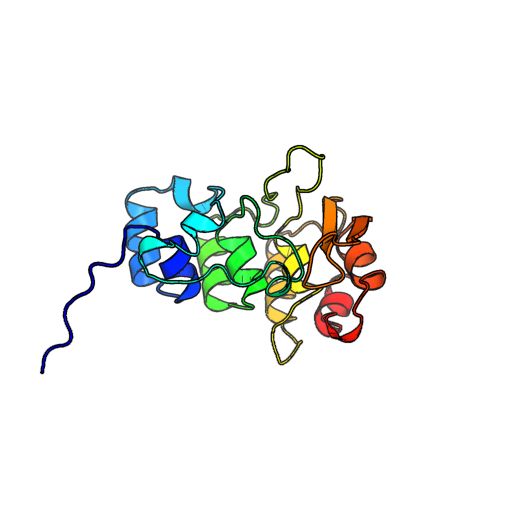9.350 -15.607 5.370 1.00 83.19 182 SER A CA 1
ATOM 1433 C C . SER A 1 182 ? 9.261 -16.528 6.583 1.00 83.19 182 SER A C 1
ATOM 1435 O O . SER A 1 182 ? 9.090 -17.746 6.359 1.00 83.19 182 SER A O 1
#

Secondary structure (DSSP, 8-state):
---------S-HHHHHHTT-HHHHHHHHHH-GGGGG--B-HHHHS-GGGT-PPPPTTS-SS--TTB-HHHHHHHTT-HHHHHHHHHTT--TTPPPPB-TTS-B---HHHHHHB---SS--THHHHHHHHHTT--SS---BEEEE--SSSSPPEEEE-S-HHHHHHT-S-GGGB-HHHHHHH-

Radius of gyration: 16.34 Å; Cα contacts (8 Å, |Δi|>4): 309; chains: 1; bounding box: 35×55×41 Å

Sequence (182 aa):
MAAVGIELPPVYAYAAHLSRLDLLQKYIDRKPKAIGRLYAEHEVYPPELGIELPPVYAYVTSLTEVTLLHMAVEWGDLPLATWLLNQGADVNATAGVDEQGFGGWTPIYHGLVTLRVPRHQRDLIDLLLSRGADVDVTASIRKPLADEPPHDYVEYRDAPLEYARQFVYPDLINEAALEAVS

Mean predicted aligned error: 6.5 Å

Foldseek 3Di:
DDDDPPPPPLLCLCVLVVVVVVSVVVVCVVPVCLLLFFDAQCSNQVCVVVRDRDACQQALFDSGRDGSLLVCQQVLPQVSNVVSVVSVRDLLRWGDADPVGATGHGSLLSLFFYPDPPLASLVSLVVSVVSPRDQFDWGWTWAFDDRDPPTDIDIDGGGSLVCSVPRPDVNRGSVSNNVVSD

Solvent-accessible surface area (backbone atoms only — not comparable to full-atom values): 10413 Å² total; per-residue (Å²): 131,86,77,77,83,73,78,70,71,97,41,55,48,38,37,55,76,67,63,36,58,76,59,46,49,60,44,34,78,76,38,66,70,59,52,75,35,66,39,47,53,58,49,43,42,41,59,91,76,71,41,72,73,73,56,86,77,76,40,68,56,85,58,58,28,26,36,66,53,36,52,19,31,49,65,66,34,52,71,53,33,54,50,42,50,74,74,65,33,62,56,65,46,58,24,39,63,49,101,85,67,41,24,42,46,34,29,64,49,24,43,30,30,35,83,52,83,80,64,58,57,26,70,50,43,53,49,42,50,75,67,64,40,70,68,75,58,62,24,29,47,75,39,74,74,50,101,59,85,85,58,56,66,51,78,42,76,36,24,44,63,60,40,42,76,63,41,92,56,67,89,34,41,15,60,56,25,49,68,74,77,108